Protein AF-0000000084340028 (afdb_homodimer)

Organism: Pseudonocardia thermophila (NCBI:txid1848)

Structure (mmCIF, N/CA/C/O backbone):
data_AF-0000000084340028-model_v1
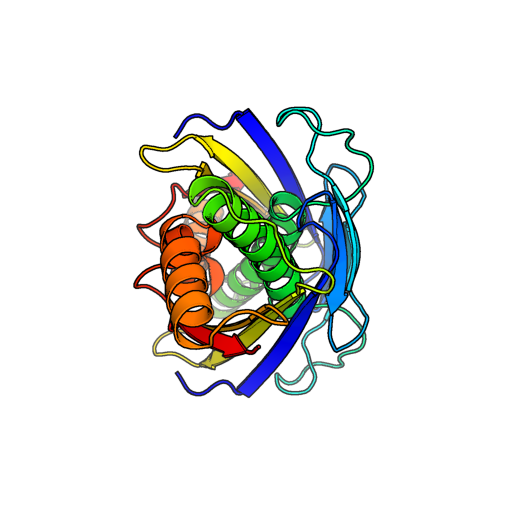#
loop_
_entity.id
_entity.type
_entity.pdbx_description
1 polymer 'Peroxiredoxin, Ohr subfamily'
#
loop_
_atom_site.group_PDB
_atom_site.id
_atom_site.type_symbol
_atom_site.label_atom_id
_atom_site.label_alt_id
_atom_site.label_comp_id
_atom_site.label_asym_id
_atom_site.label_entity_id
_atom_site.label_seq_id
_atom_site.pdbx_PDB_ins_code
_atom_site.Cartn_x
_atom_site.Cartn_y
_atom_site.Cartn_z
_atom_site.occupancy
_atom_site.B_iso_or_equiv
_atom_site.auth_seq_id
_atom_site.auth_comp_id
_atom_site.auth_asym_id
_atom_site.auth_atom_id
_atom_site.pdbx_PDB_model_num
ATOM 1 N N . MET A 1 1 ? -5.75 8.578 -15.875 1 77.69 1 MET A N 1
ATOM 2 C CA . MET A 1 1 ? -4.746 9.531 -15.406 1 77.69 1 MET A CA 1
ATOM 3 C C . MET A 1 1 ? -3.398 9.266 -16.078 1 77.69 1 MET A C 1
ATOM 5 O O . MET A 1 1 ? -3.016 8.117 -16.281 1 77.69 1 MET A O 1
ATOM 9 N N . ALA A 1 2 ? -2.719 10.375 -16.578 1 89.25 2 ALA A N 1
ATOM 10 C CA . ALA A 1 2 ? -1.355 10.227 -17.078 1 89.25 2 ALA A CA 1
ATOM 11 C C . ALA A 1 2 ? -0.343 10.305 -15.93 1 89.25 2 ALA A C 1
ATOM 13 O O . ALA A 1 2 ? -0.203 11.344 -15.289 1 89.25 2 ALA A O 1
ATOM 14 N N . ALA A 1 3 ? 0.435 9.164 -15.664 1 96.5 3 ALA A N 1
ATOM 15 C CA . ALA A 1 3 ? 1.407 9.117 -14.57 1 96.5 3 ALA A CA 1
ATOM 16 C C . ALA A 1 3 ? 2.621 9.992 -14.883 1 96.5 3 ALA A C 1
ATOM 18 O O . ALA A 1 3 ? 3.139 9.969 -16 1 96.5 3 ALA A O 1
ATOM 19 N N . ILE A 1 4 ? 3.086 10.742 -13.906 1 97.06 4 ILE A N 1
ATOM 20 C CA . ILE A 1 4 ? 4.289 11.547 -14.086 1 97.06 4 ILE A CA 1
ATOM 21 C C . ILE A 1 4 ? 5.469 10.875 -13.383 1 97.06 4 ILE A C 1
ATOM 23 O O . ILE A 1 4 ? 6.625 11.25 -13.602 1 97.06 4 ILE A O 1
ATOM 27 N N . TYR A 1 5 ? 5.18 10 -12.547 1 98 5 TYR A N 1
ATOM 28 C CA . TYR A 1 5 ? 6.152 9.148 -11.875 1 98 5 TYR A CA 1
ATOM 29 C C . TYR A 1 5 ? 5.645 7.719 -11.758 1 98 5 TYR A C 1
ATOM 31 O O . TYR A 1 5 ? 4.469 7.492 -11.461 1 98 5 TYR A O 1
ATOM 39 N N . THR A 1 6 ? 6.52 6.715 -12.062 1 98.62 6 THR A N 1
ATOM 40 C CA . THR A 1 6 ? 6.199 5.301 -11.891 1 98.62 6 THR A CA 1
ATOM 41 C C . THR A 1 6 ? 7.371 4.559 -11.25 1 98.62 6 THR A C 1
ATOM 43 O O . THR A 1 6 ? 8.531 4.793 -11.594 1 98.62 6 THR A O 1
ATOM 46 N N . VAL A 1 7 ? 7.055 3.709 -10.359 1 98.69 7 VAL A N 1
ATOM 47 C CA . VAL A 1 7 ? 8.047 2.848 -9.719 1 98.69 7 VAL A CA 1
ATOM 48 C C . VAL A 1 7 ? 7.461 1.451 -9.516 1 98.69 7 VAL A C 1
ATOM 50 O O . VAL A 1 7 ? 6.242 1.289 -9.422 1 98.69 7 VAL A O 1
ATOM 53 N N . SER A 1 8 ? 8.359 0.43 -9.477 1 98.88 8 SER A N 1
ATOM 54 C CA . SER A 1 8 ? 7.848 -0.935 -9.406 1 98.88 8 SER A CA 1
ATOM 55 C C . SER A 1 8 ? 8.531 -1.724 -8.289 1 98.88 8 SER A C 1
ATOM 57 O O . SER A 1 8 ? 9.523 -1.262 -7.715 1 98.88 8 SER A O 1
ATOM 59 N N . ALA A 1 9 ? 7.945 -2.852 -7.984 1 98.88 9 ALA A N 1
ATOM 60 C CA . ALA A 1 9 ? 8.531 -3.857 -7.105 1 98.88 9 ALA A CA 1
ATOM 61 C C . ALA A 1 9 ? 8.219 -5.27 -7.602 1 98.88 9 ALA A C 1
ATOM 63 O O . ALA A 1 9 ? 7.168 -5.508 -8.195 1 98.88 9 ALA A O 1
ATOM 64 N N . VAL A 1 10 ? 9.148 -6.156 -7.305 1 98.88 10 VAL A N 1
ATOM 65 C CA . VAL A 1 10 ? 9 -7.539 -7.746 1 98.88 10 VAL A CA 1
ATOM 66 C C . VAL A 1 10 ? 8.992 -8.469 -6.535 1 98.88 10 VAL A C 1
ATOM 68 O O . VAL A 1 10 ? 9.906 -8.43 -5.707 1 98.88 10 VAL A O 1
ATOM 71 N N . SER A 1 11 ? 7.957 -9.234 -6.48 1 98.88 11 SER A N 1
ATOM 72 C CA . SER A 1 11 ? 7.859 -10.297 -5.484 1 98.88 11 SER A CA 1
ATOM 73 C C . SER A 1 11 ? 8.312 -11.633 -6.055 1 98.88 11 SER A C 1
ATOM 75 O O . SER A 1 11 ? 7.852 -12.047 -7.121 1 98.88 11 SER A O 1
ATOM 77 N N . THR A 1 12 ? 9.188 -12.297 -5.348 1 98.56 12 THR A N 1
ATOM 78 C CA . THR A 1 12 ? 9.672 -13.625 -5.711 1 98.56 12 THR A CA 1
ATOM 79 C C . THR A 1 12 ? 9.477 -14.602 -4.559 1 98.56 12 THR A C 1
ATOM 81 O O . THR A 1 12 ? 9.117 -14.203 -3.447 1 98.56 12 THR A O 1
ATOM 84 N N . GLY A 1 13 ? 9.656 -15.867 -4.855 1 95.88 13 GLY A N 1
ATOM 85 C CA . GLY A 1 13 ? 9.383 -16.891 -3.859 1 95.88 13 GLY A CA 1
ATOM 86 C C . GLY A 1 13 ? 7.91 -17.219 -3.725 1 95.88 13 GLY A C 1
ATOM 87 O O . GLY A 1 13 ? 7.238 -17.5 -4.719 1 95.88 13 GLY A O 1
ATOM 88 N N . GLY A 1 14 ? 7.324 -17.094 -2.518 1 91.19 14 GLY A N 1
ATOM 89 C CA . GLY A 1 14 ? 5.957 -17.531 -2.285 1 91.19 14 GLY A CA 1
ATOM 90 C C . GLY A 1 14 ? 5.008 -16.375 -1.989 1 91.19 14 GLY A C 1
ATOM 91 O O . GLY A 1 14 ? 3.922 -16.594 -1.442 1 91.19 14 GLY A O 1
ATOM 92 N N . GLY A 1 15 ? 5.457 -15.148 -2.221 1 90.06 15 GLY A N 1
ATOM 93 C CA . GLY A 1 15 ? 4.645 -14.016 -1.81 1 90.06 15 GLY A CA 1
ATOM 94 C C . GLY A 1 15 ? 4.812 -13.656 -0.344 1 90.06 15 GLY A C 1
ATOM 95 O O . GLY A 1 15 ? 5.688 -12.867 0.011 1 90.06 15 GLY A O 1
ATOM 96 N N . ARG A 1 16 ? 4.004 -14.492 0.526 1 90.38 16 ARG A N 1
ATOM 97 C CA . ARG A 1 16 ? 4.184 -14.312 1.963 1 90.38 16 ARG A CA 1
ATOM 98 C C . ARG A 1 16 ? 5.164 -15.328 2.525 1 90.38 16 ARG A C 1
ATOM 100 O O . ARG A 1 16 ? 5.051 -15.742 3.68 1 90.38 16 ARG A O 1
ATOM 107 N N . ASP A 1 17 ? 5.926 -15.812 1.817 1 93.75 17 ASP A N 1
ATOM 108 C CA . ASP A 1 17 ? 7.125 -16.609 2.055 1 93.75 17 ASP A CA 1
ATOM 109 C C . ASP A 1 17 ? 8.148 -16.422 0.938 1 93.75 17 ASP A C 1
ATOM 111 O O . ASP A 1 17 ? 8.445 -17.359 0.195 1 93.75 17 ASP A O 1
ATOM 115 N N . GLY A 1 18 ? 8.617 -15.188 0.906 1 97.44 18 GLY A N 1
ATOM 116 C CA . GLY A 1 18 ? 9.484 -14.82 -0.201 1 97.44 18 GLY A CA 1
ATOM 117 C C . GLY A 1 18 ? 10.219 -13.508 0.027 1 97.44 18 GLY A C 1
ATOM 118 O O . GLY A 1 18 ? 10.711 -13.25 1.127 1 97.44 18 GLY A O 1
ATOM 119 N N . HIS A 1 19 ? 10.438 -12.836 -1.081 1 98.5 19 HIS A N 1
ATOM 120 C CA . HIS A 1 19 ? 11.234 -11.609 -1.104 1 98.5 19 HIS A CA 1
ATOM 121 C C . HIS A 1 19 ? 10.617 -10.57 -2.029 1 98.5 19 HIS A C 1
ATOM 123 O O . HIS A 1 19 ? 9.992 -10.914 -3.037 1 98.5 19 HIS A O 1
ATOM 129 N N . VAL A 1 20 ? 10.75 -9.297 -1.618 1 98.75 20 VAL A N 1
ATOM 130 C CA . VAL A 1 20 ? 10.281 -8.227 -2.494 1 98.75 20 VAL A CA 1
ATOM 131 C C . VAL A 1 20 ? 11.375 -7.172 -2.65 1 98.75 20 VAL A C 1
ATOM 133 O O . VAL A 1 20 ? 12.07 -6.84 -1.685 1 98.75 20 VAL A O 1
ATOM 136 N N . ARG A 1 21 ? 11.586 -6.75 -3.895 1 98.69 21 ARG A N 1
ATOM 137 C CA . ARG A 1 21 ? 12.594 -5.738 -4.207 1 98.69 21 ARG A CA 1
ATOM 138 C C . ARG A 1 21 ? 12.023 -4.672 -5.133 1 98.69 21 ARG A C 1
ATOM 140 O O . ARG A 1 21 ? 11.375 -4.988 -6.133 1 98.69 21 ARG A O 1
ATOM 147 N N . SER A 1 22 ? 12.242 -3.42 -4.75 1 98.5 22 SER A N 1
ATOM 148 C CA . SER A 1 22 ? 11.781 -2.328 -5.602 1 98.5 22 SER A CA 1
ATOM 149 C C . SER A 1 22 ? 12.812 -1.984 -6.672 1 98.5 22 SER A C 1
ATOM 151 O O . SER A 1 22 ? 13.984 -2.334 -6.543 1 98.5 22 SER A O 1
ATOM 153 N N . SER A 1 23 ? 12.359 -1.332 -7.711 1 97.31 23 SER A N 1
ATOM 154 C CA . SER A 1 23 ? 13.203 -0.994 -8.852 1 97.31 23 SER A CA 1
ATOM 155 C C . SER A 1 23 ? 14.297 -0.005 -8.453 1 97.31 23 SER A C 1
ATOM 157 O O . SER A 1 23 ? 15.383 -0.007 -9.031 1 97.31 23 SER A O 1
ATOM 159 N N . GLU A 1 24 ? 14.039 0.794 -7.469 1 95.75 24 GLU A N 1
ATOM 160 C CA . GLU A 1 24 ? 15.023 1.785 -7.039 1 95.75 24 GLU A CA 1
ATOM 161 C C . GLU A 1 24 ? 15.859 1.263 -5.879 1 95.75 24 GLU A C 1
ATOM 163 O O . GLU A 1 24 ? 16.812 1.92 -5.449 1 95.75 24 GLU A O 1
ATOM 168 N N . GLY A 1 25 ? 15.445 0.152 -5.352 1 96.44 25 GLY A N 1
ATOM 169 C CA . GLY A 1 25 ? 16.297 -0.566 -4.418 1 96.44 25 GLY A CA 1
ATOM 170 C C . GLY A 1 25 ? 16.062 -0.165 -2.973 1 96.44 25 GLY A C 1
ATOM 171 O O . GLY A 1 25 ? 16.656 -0.74 -2.059 1 96.44 25 GLY A O 1
ATOM 172 N N . PHE A 1 26 ? 15.18 0.772 -2.705 1 96.81 26 PHE A N 1
ATOM 173 C CA . PHE A 1 26 ? 14.961 1.247 -1.344 1 96.81 26 PHE A CA 1
ATOM 174 C C . PHE A 1 26 ? 14.18 0.224 -0.532 1 96.81 26 PHE A C 1
ATOM 176 O O . PHE A 1 26 ? 14.188 0.26 0.7 1 96.81 26 PHE A O 1
ATOM 183 N N . ILE A 1 27 ? 13.445 -0.621 -1.211 1 98.06 27 ILE A N 1
ATOM 184 C CA . ILE A 1 27 ? 12.758 -1.744 -0.585 1 98.06 27 ILE A CA 1
ATOM 185 C C . ILE A 1 27 ? 13.406 -3.055 -1.017 1 98.06 27 ILE A C 1
ATOM 187 O O . ILE A 1 27 ? 13.477 -3.355 -2.211 1 98.06 27 ILE A O 1
ATOM 191 N N . ASP A 1 28 ? 13.898 -3.762 -0.141 1 98.31 28 ASP A N 1
ATOM 192 C CA . ASP A 1 28 ? 14.547 -5.062 -0.305 1 98.31 28 ASP A CA 1
ATOM 193 C C . ASP A 1 28 ? 14.391 -5.914 0.953 1 98.31 28 ASP A C 1
ATOM 195 O O . ASP A 1 28 ? 15.266 -5.91 1.822 1 98.31 28 ASP A O 1
ATOM 199 N N . ASN A 1 29 ? 13.281 -6.582 1.021 1 98.12 29 ASN A N 1
ATOM 200 C CA . ASN A 1 29 ? 12.898 -7.23 2.271 1 98.12 29 ASN A CA 1
ATOM 201 C C . ASN A 1 29 ? 12.398 -8.656 2.037 1 98.12 29 ASN A C 1
ATOM 203 O O . ASN A 1 29 ? 11.719 -8.922 1.043 1 98.12 29 ASN A O 1
ATOM 207 N N . ASP A 1 30 ? 12.758 -9.5 2.969 1 98.25 30 ASP A N 1
ATOM 208 C CA . ASP A 1 30 ? 11.984 -10.734 3.072 1 98.25 30 ASP A CA 1
ATOM 209 C C . ASP A 1 30 ? 10.547 -10.438 3.512 1 98.25 30 ASP A C 1
ATOM 211 O O . ASP A 1 30 ? 10.289 -9.43 4.172 1 98.25 30 ASP A O 1
ATOM 215 N N . VAL A 1 31 ? 9.68 -11.273 3.088 1 98.38 31 VAL A N 1
ATOM 216 C CA . VAL A 1 31 ? 8.273 -11.172 3.463 1 98.38 31 VAL A CA 1
ATOM 217 C C . VAL A 1 31 ? 7.789 -12.492 4.055 1 98.38 31 VAL A C 1
ATOM 219 O O . VAL A 1 31 ? 8.141 -13.562 3.555 1 98.38 31 VAL A O 1
ATOM 222 N N . LYS A 1 32 ? 7.07 -12.398 5.141 1 97.88 32 LYS A N 1
ATOM 223 C CA . LYS A 1 32 ? 6.559 -13.602 5.805 1 97.88 32 LYS A CA 1
ATOM 224 C C . LYS A 1 32 ? 5.113 -13.406 6.254 1 97.88 32 LYS A C 1
ATOM 226 O O . LYS A 1 32 ? 4.711 -12.289 6.594 1 97.88 32 LYS A O 1
ATOM 231 N N . MET A 1 33 ? 4.406 -14.492 6.277 1 97 33 MET A N 1
ATOM 232 C CA . MET A 1 33 ? 3.08 -14.5 6.887 1 97 33 MET A CA 1
ATOM 233 C C . MET A 1 33 ? 3.174 -14.281 8.391 1 97 33 MET A C 1
ATOM 235 O O . MET A 1 33 ? 3.967 -14.938 9.07 1 97 33 MET A O 1
ATOM 239 N N . PRO A 1 34 ? 2.389 -13.336 8.891 1 96.31 34 PRO A N 1
ATOM 240 C CA . PRO A 1 34 ? 2.453 -13.117 10.344 1 96.31 34 PRO A CA 1
ATOM 241 C C . PRO A 1 34 ? 1.881 -14.289 11.141 1 96.31 34 PRO A C 1
ATOM 243 O O . PRO A 1 34 ? 1.051 -15.039 10.625 1 96.31 34 PRO A O 1
ATOM 246 N N . PRO A 1 35 ? 2.279 -14.375 12.383 1 96.25 35 PRO A N 1
ATOM 247 C CA . PRO A 1 35 ? 1.83 -15.5 13.211 1 96.25 35 PRO A CA 1
ATOM 248 C C . PRO A 1 35 ? 0.311 -15.555 13.352 1 96.25 35 PRO A C 1
ATOM 250 O O . PRO A 1 35 ? -0.276 -16.641 13.336 1 96.25 35 PRO A O 1
ATOM 253 N N . ALA A 1 36 ? -0.351 -14.414 13.461 1 95.25 36 ALA A N 1
ATOM 254 C CA . ALA A 1 36 ? -1.802 -14.336 13.617 1 95.25 36 ALA A CA 1
ATOM 255 C C . ALA A 1 36 ? -2.514 -14.961 12.422 1 95.25 36 ALA A C 1
ATOM 257 O O . ALA A 1 36 ? -3.668 -15.383 12.523 1 95.25 36 ALA A O 1
ATOM 258 N N . LEU A 1 37 ? -1.773 -15.07 11.305 1 94.06 37 LEU A N 1
ATOM 259 C CA . LEU A 1 37 ? -2.328 -15.672 10.094 1 94.06 37 LEU A CA 1
ATOM 260 C C . LEU A 1 37 ? -1.742 -17.062 9.867 1 94.06 37 LEU A C 1
ATOM 262 O O . LEU A 1 37 ? -1.898 -17.641 8.789 1 94.06 37 LEU A O 1
ATOM 266 N N . GLY A 1 38 ? -1.012 -17.5 10.828 1 94.69 38 GLY A N 1
ATOM 267 C CA . GLY A 1 38 ? -0.523 -18.875 10.773 1 94.69 38 GLY A CA 1
ATOM 268 C C . GLY A 1 38 ? 0.897 -18.984 10.25 1 94.69 38 GLY A C 1
ATOM 269 O O . GLY A 1 38 ? 1.373 -20.078 9.953 1 94.69 38 GLY A O 1
ATOM 270 N N . GLY A 1 39 ? 1.582 -17.938 10.078 1 96.38 39 GLY A N 1
ATOM 271 C CA . GLY A 1 39 ? 2.945 -17.953 9.57 1 96.38 39 GLY A CA 1
ATOM 272 C C . GLY A 1 39 ? 3.99 -17.891 10.672 1 96.38 39 GLY A C 1
ATOM 273 O O . GLY A 1 39 ? 3.652 -17.766 11.852 1 96.38 39 GLY A O 1
ATOM 274 N N . PRO A 1 40 ? 5.246 -17.953 10.25 1 96.5 40 PRO A N 1
ATOM 275 C CA . PRO A 1 40 ? 6.348 -17.922 11.211 1 96.5 40 PRO A CA 1
ATOM 276 C C . PRO A 1 40 ? 6.656 -16.516 11.719 1 96.5 40 PRO A C 1
ATOM 278 O O . PRO A 1 40 ? 7.34 -16.359 12.734 1 96.5 40 PRO A O 1
ATOM 281 N N . GLY A 1 41 ? 6.191 -15.523 11.008 1 96.44 41 GLY A N 1
ATOM 282 C CA . GLY A 1 41 ? 6.617 -14.164 11.32 1 96.44 41 GLY A CA 1
ATOM 283 C C . GLY A 1 41 ? 8.094 -13.938 11.086 1 96.44 41 GLY A C 1
ATOM 284 O O . GLY A 1 41 ? 8.742 -14.703 10.359 1 96.44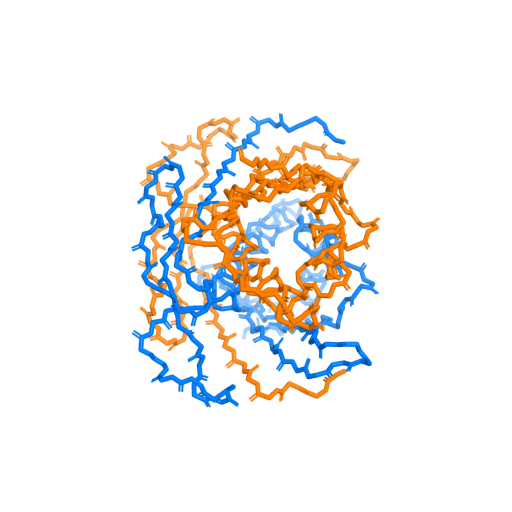 41 GLY A O 1
ATOM 285 N N . GLY A 1 42 ? 8.555 -12.75 11.484 1 96.75 42 GLY A N 1
ATOM 286 C CA . GLY A 1 42 ? 9.984 -12.492 11.43 1 96.75 42 GLY A CA 1
ATOM 287 C C . GLY A 1 42 ? 10.391 -11.617 10.266 1 96.75 42 GLY A C 1
ATOM 288 O O . GLY A 1 42 ? 11.578 -11.367 10.055 1 96.75 42 GLY A O 1
ATOM 289 N N . ALA A 1 43 ? 9.469 -11.18 9.508 1 98 43 ALA A N 1
ATOM 290 C CA . ALA A 1 43 ? 9.711 -10.25 8.406 1 98 43 ALA A CA 1
ATOM 291 C C . ALA A 1 43 ? 8.469 -9.422 8.102 1 98 43 ALA A C 1
ATOM 293 O O . ALA A 1 43 ? 7.406 -9.648 8.688 1 98 43 ALA A O 1
ATOM 294 N N . THR A 1 44 ? 8.648 -8.484 7.254 1 98.19 44 THR A N 1
ATOM 295 C CA . THR A 1 44 ? 7.516 -7.633 6.898 1 98.19 44 THR A CA 1
ATOM 296 C C . THR A 1 44 ? 6.488 -8.422 6.09 1 98.19 44 THR A C 1
ATOM 298 O O . THR A 1 44 ? 6.668 -9.617 5.84 1 98.19 44 THR A O 1
ATOM 301 N N . ASN A 1 45 ? 5.41 -7.793 5.809 1 98.19 45 ASN A N 1
ATOM 302 C CA . ASN A 1 45 ? 4.289 -8.336 5.047 1 98.19 45 ASN A CA 1
ATOM 303 C C . ASN A 1 45 ? 3.523 -7.23 4.32 1 98.19 45 ASN A C 1
ATOM 305 O O . ASN A 1 45 ? 3.799 -6.043 4.52 1 98.19 45 ASN A O 1
ATOM 309 N N . PRO A 1 46 ? 2.562 -7.543 3.443 1 98.44 46 PRO A N 1
ATOM 310 C CA . PRO A 1 46 ? 1.865 -6.527 2.648 1 98.44 46 PRO A CA 1
ATOM 311 C C . PRO A 1 46 ? 1.131 -5.504 3.51 1 98.44 46 PRO A C 1
ATOM 313 O O . PRO A 1 46 ? 1.084 -4.32 3.164 1 98.44 46 PRO A O 1
ATOM 316 N N . GLU A 1 47 ? 0.558 -5.922 4.605 1 98.62 47 GLU A N 1
ATOM 317 C CA . GLU A 1 47 ? -0.199 -5.016 5.461 1 98.62 47 GLU A CA 1
ATOM 318 C C . GLU A 1 47 ? 0.702 -3.939 6.062 1 98.62 47 GLU A C 1
ATOM 320 O O . GLU A 1 47 ? 0.329 -2.766 6.109 1 98.62 47 GLU A O 1
ATOM 325 N N . GLU A 1 48 ? 1.882 -4.359 6.535 1 98.62 48 GLU A N 1
ATOM 326 C CA . GLU A 1 48 ? 2.834 -3.416 7.113 1 98.62 48 GLU A CA 1
ATOM 327 C C . GLU A 1 48 ? 3.365 -2.449 6.059 1 98.62 48 GLU A C 1
ATOM 329 O O . GLU A 1 48 ? 3.504 -1.252 6.316 1 98.62 48 GLU A O 1
ATOM 334 N N . LEU A 1 49 ? 3.684 -2.953 4.883 1 98.75 49 LEU A N 1
ATOM 335 C CA . LEU A 1 49 ? 4.152 -2.133 3.771 1 98.75 49 LEU A CA 1
ATOM 336 C C . LEU A 1 49 ? 3.098 -1.11 3.365 1 98.75 49 LEU A C 1
ATOM 338 O O . LEU A 1 49 ? 3.41 0.064 3.158 1 98.75 49 LEU A O 1
ATOM 342 N N . PHE A 1 50 ? 1.851 -1.518 3.301 1 98.88 50 PHE A N 1
ATOM 343 C CA . PHE A 1 50 ? 0.776 -0.614 2.906 1 98.88 50 PHE A CA 1
ATOM 344 C C . PHE A 1 50 ? 0.504 0.412 4 1 98.88 50 PHE A C 1
ATOM 346 O O . PHE A 1 50 ? 0.201 1.571 3.709 1 98.88 50 PHE A O 1
ATOM 353 N N . ALA A 1 51 ? 0.565 -0.011 5.262 1 98.94 51 ALA A N 1
ATOM 354 C CA . ALA A 1 51 ? 0.414 0.942 6.355 1 98.94 51 ALA A CA 1
ATOM 355 C C . ALA A 1 51 ? 1.425 2.08 6.238 1 98.94 51 ALA A C 1
ATOM 357 O O . ALA A 1 51 ? 1.077 3.248 6.422 1 98.94 51 ALA A O 1
ATOM 358 N N . ALA A 1 52 ? 2.633 1.72 5.938 1 98.81 52 ALA A N 1
ATOM 359 C CA . ALA A 1 52 ? 3.691 2.715 5.781 1 98.81 52 ALA A CA 1
ATOM 360 C C . ALA A 1 52 ? 3.408 3.639 4.602 1 98.81 52 ALA A C 1
ATOM 362 O O . ALA A 1 52 ? 3.576 4.855 4.703 1 98.81 52 ALA A O 1
ATOM 363 N N . ALA A 1 53 ? 2.957 3.066 3.5 1 98.75 53 ALA A N 1
ATOM 364 C CA . ALA A 1 53 ? 2.641 3.85 2.309 1 98.75 53 ALA A CA 1
ATOM 365 C C . ALA A 1 53 ? 1.509 4.836 2.586 1 98.75 53 ALA A C 1
ATOM 367 O O . ALA A 1 53 ? 1.622 6.023 2.273 1 98.75 53 ALA A O 1
ATOM 368 N N . TYR A 1 54 ? 0.49 4.328 3.213 1 98.88 54 TYR A N 1
ATOM 369 C CA . TYR A 1 54 ? -0.71 5.113 3.475 1 98.88 54 TYR A CA 1
ATOM 370 C C . TYR A 1 54 ? -0.429 6.219 4.488 1 98.88 54 TYR A C 1
ATOM 372 O O . TYR A 1 54 ? -0.844 7.363 4.297 1 98.88 54 TYR A O 1
ATOM 380 N N . ALA A 1 55 ? 0.326 5.898 5.496 1 98.88 55 ALA A N 1
ATOM 381 C CA . ALA A 1 55 ? 0.662 6.883 6.52 1 98.88 55 ALA A CA 1
ATOM 382 C C . ALA A 1 55 ? 1.437 8.055 5.922 1 98.88 55 ALA A C 1
ATOM 384 O O . ALA A 1 55 ? 1.127 9.219 6.191 1 98.88 55 ALA A O 1
ATOM 385 N N . THR A 1 56 ? 2.371 7.762 5.098 1 98.44 56 THR A N 1
ATOM 386 C CA . THR A 1 56 ? 3.229 8.789 4.527 1 98.44 56 THR A CA 1
ATOM 387 C C . THR A 1 56 ? 2.455 9.648 3.525 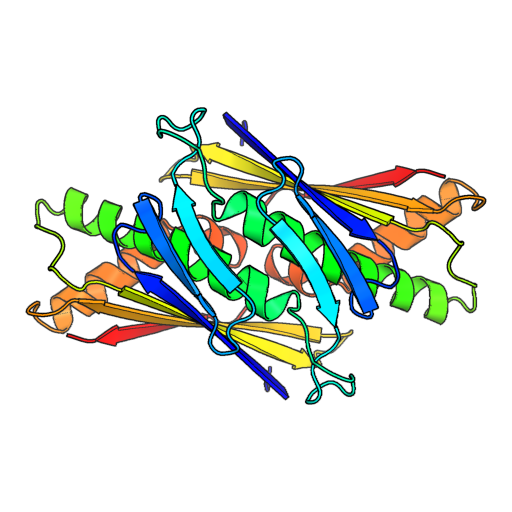1 98.44 56 THR A C 1
ATOM 389 O O . THR A 1 56 ? 2.572 10.875 3.527 1 98.44 56 THR A O 1
ATOM 392 N N . CYS A 1 57 ? 1.708 9 2.711 1 98.31 57 CYS A N 1
ATOM 393 C CA . CYS A 1 57 ? 0.919 9.742 1.731 1 98.31 57 CYS A CA 1
ATOM 394 C C . CYS A 1 57 ? -0.103 10.641 2.42 1 98.31 57 CYS A C 1
ATOM 396 O O . CYS A 1 57 ? -0.287 11.789 2.027 1 98.31 57 CYS A O 1
ATOM 398 N N . PHE A 1 58 ? -0.805 10.102 3.396 1 98.69 58 PHE A N 1
ATOM 399 C CA . PHE A 1 58 ? -1.816 10.859 4.125 1 98.69 58 PHE A CA 1
ATOM 400 C C . PHE A 1 58 ? -1.192 12.055 4.828 1 98.69 58 PHE A C 1
ATOM 402 O O . PHE A 1 58 ? -1.789 13.133 4.879 1 98.69 58 PHE A O 1
ATOM 409 N N . HIS A 1 59 ? -0.038 11.805 5.395 1 98.62 59 HIS A N 1
ATOM 410 C CA . HIS A 1 59 ? 0.694 12.883 6.047 1 98.62 59 HIS A CA 1
ATOM 411 C C . HIS A 1 59 ? 0.968 14.031 5.082 1 98.62 59 HIS A C 1
ATOM 413 O O . HIS A 1 59 ? 0.8 15.195 5.434 1 98.62 59 HIS A O 1
ATOM 419 N N . GLY A 1 60 ? 1.36 13.672 3.859 1 96.62 60 GLY A N 1
ATOM 420 C CA . GLY A 1 60 ? 1.535 14.688 2.83 1 96.62 60 GLY A CA 1
ATOM 421 C C . GLY A 1 60 ? 0.249 15.406 2.48 1 96.62 60 GLY A C 1
ATOM 422 O O . GLY A 1 60 ? 0.24 16.625 2.33 1 96.62 60 GLY A O 1
ATOM 423 N N . ALA A 1 61 ? -0.826 14.68 2.314 1 96.81 61 ALA A N 1
ATOM 424 C CA . ALA A 1 61 ? -2.135 15.258 2.027 1 96.81 61 ALA A CA 1
ATOM 425 C C . ALA A 1 61 ? -2.572 16.203 3.143 1 96.81 61 ALA A C 1
ATOM 427 O O . ALA A 1 61 ? -3.141 17.266 2.879 1 96.81 61 ALA A O 1
ATOM 428 N N . LEU A 1 62 ? -2.316 15.758 4.383 1 98 62 LEU A N 1
ATOM 429 C CA . LEU A 1 62 ? -2.652 16.578 5.539 1 98 62 LEU A CA 1
ATOM 430 C C . LEU A 1 62 ? -1.909 17.922 5.488 1 98 62 LEU A C 1
ATOM 432 O O . LEU A 1 62 ? -2.504 18.969 5.715 1 98 62 LEU A O 1
ATOM 436 N N . ARG A 1 63 ? -0.668 17.875 5.176 1 96.12 63 ARG A N 1
ATOM 437 C CA . ARG A 1 63 ? 0.128 19.094 5.078 1 96.12 63 ARG A CA 1
ATOM 438 C C . ARG A 1 63 ? -0.384 20 3.957 1 96.12 63 ARG A C 1
ATOM 440 O O . ARG A 1 63 ? -0.408 21.219 4.102 1 96.12 63 ARG A O 1
ATOM 447 N N . LEU A 1 64 ? -0.738 19.406 2.867 1 94.25 64 LEU A N 1
ATOM 448 C CA . LEU A 1 64 ? -1.296 20.156 1.749 1 94.25 64 LEU A CA 1
ATOM 449 C C . LEU A 1 64 ? -2.551 20.906 2.172 1 94.25 64 LEU A C 1
ATOM 451 O O . LEU A 1 64 ? -2.699 22.094 1.868 1 94.25 64 LEU A O 1
ATOM 455 N N . VAL A 1 65 ? -3.396 20.25 2.865 1 96.62 65 VAL A N 1
ATOM 456 C CA . VAL A 1 65 ? -4.676 20.828 3.254 1 96.62 65 VAL A CA 1
ATOM 457 C C . VAL A 1 65 ? -4.449 21.922 4.289 1 96.62 65 VAL A C 1
ATOM 459 O O . VAL A 1 65 ? -5.117 22.969 4.262 1 96.62 65 VAL A O 1
ATOM 462 N N . VAL A 1 66 ? -3.537 21.688 5.207 1 96.44 66 VAL A N 1
ATOM 463 C CA . VAL A 1 66 ? -3.203 22.719 6.191 1 96.44 66 VAL A CA 1
ATOM 464 C C . VAL A 1 66 ? -2.686 23.969 5.48 1 96.44 66 VAL A C 1
ATOM 466 O O . VAL A 1 66 ? -3.098 25.078 5.797 1 96.44 66 VAL A O 1
ATOM 469 N N . GLY A 1 67 ? -1.795 23.75 4.531 1 93.81 67 GLY A N 1
ATOM 470 C CA . GLY A 1 67 ? -1.253 24.859 3.758 1 93.81 67 GLY A CA 1
ATOM 471 C C . GLY A 1 67 ? -2.312 25.625 2.984 1 93.81 67 GLY A C 1
ATOM 472 O O . GLY A 1 67 ? -2.268 26.859 2.91 1 93.81 67 GLY A O 1
ATOM 473 N N . LYS A 1 68 ? -3.207 24.953 2.418 1 93.5 68 LYS A N 1
ATOM 474 C CA . LYS A 1 68 ? -4.285 25.578 1.648 1 93.5 68 LYS A CA 1
ATOM 475 C C . LYS A 1 68 ? -5.145 26.469 2.529 1 93.5 68 LYS A C 1
ATOM 477 O O . LYS A 1 68 ? -5.742 27.438 2.047 1 93.5 68 LYS A O 1
ATOM 482 N N . GLN A 1 69 ? -5.184 26.156 3.775 1 93.69 69 GLN A N 1
ATOM 483 C CA . GLN A 1 69 ? -5.953 26.969 4.719 1 93.69 69 GLN A CA 1
ATOM 484 C C . GLN A 1 69 ? -5.102 28.094 5.301 1 93.69 69 GLN A C 1
ATOM 486 O O . GLN A 1 69 ? -5.523 28.781 6.234 1 93.69 69 GLN A O 1
ATOM 491 N N . GLN A 1 70 ? -3.879 28.234 4.812 1 94.69 70 GLN A N 1
ATOM 492 C CA . GLN A 1 70 ? -2.938 29.281 5.215 1 94.69 70 GLN A CA 1
ATOM 493 C C . GLN A 1 70 ? -2.57 29.141 6.691 1 94.69 70 GLN A C 1
ATOM 495 O O . GLN A 1 70 ? -2.49 30.141 7.41 1 94.69 70 GLN A O 1
ATOM 500 N N . MET A 1 71 ? -2.559 27.922 7.113 1 95.12 71 MET A N 1
ATOM 501 C CA . MET A 1 71 ? -2.1 27.594 8.461 1 95.12 71 MET A CA 1
ATOM 502 C C . MET A 1 71 ? -0.691 27.016 8.43 1 95.12 71 MET A C 1
ATOM 504 O O . MET A 1 71 ? -0.254 26.5 7.398 1 95.12 71 MET A O 1
ATOM 508 N N . ALA A 1 72 ? -0.101 27.172 9.547 1 94.75 72 ALA A N 1
ATOM 509 C CA . ALA A 1 72 ? 1.168 26.469 9.711 1 94.75 72 ALA A CA 1
ATOM 510 C C . ALA A 1 72 ? 0.946 25.047 10.227 1 94.75 72 ALA A C 1
ATOM 512 O O . ALA A 1 72 ? 0.089 24.812 11.078 1 94.75 72 ALA A O 1
ATOM 513 N N . VAL A 1 73 ? 1.717 24.094 9.695 1 94.75 73 VAL A N 1
ATOM 514 C CA . VAL A 1 73 ? 1.66 22.734 10.219 1 94.75 73 VAL A CA 1
ATOM 515 C C . VAL A 1 73 ? 2.275 22.703 11.617 1 94.75 73 VAL A C 1
ATOM 517 O O . VAL A 1 73 ? 3.434 23.078 11.805 1 94.75 73 VAL A O 1
ATOM 520 N N . PRO A 1 74 ? 1.567 22.234 12.547 1 96.38 74 PRO A N 1
ATOM 521 C CA . PRO A 1 74 ? 2.146 22.172 13.891 1 96.38 74 PRO A CA 1
ATOM 522 C C . PRO A 1 74 ? 3.4 21.312 13.961 1 96.38 74 PRO A C 1
ATOM 524 O O . PRO A 1 74 ? 3.457 20.25 13.328 1 96.38 74 PRO A O 1
ATOM 527 N N . GLU A 1 75 ? 4.348 21.734 14.758 1 95.25 75 GLU A N 1
ATOM 528 C CA . GLU A 1 75 ? 5.504 20.891 15.047 1 95.25 75 GLU A CA 1
ATOM 529 C C . GLU A 1 75 ? 5.082 19.609 15.734 1 95.25 75 GLU A C 1
ATOM 531 O O . GLU A 1 75 ? 4.246 19.625 16.641 1 95.25 75 GLU A O 1
ATOM 536 N N . GLY A 1 76 ? 5.555 18.531 15.266 1 96.94 76 GLY A N 1
ATOM 537 C CA . GLY A 1 76 ? 5.234 17.25 15.891 1 96.94 76 GLY A CA 1
ATOM 538 C C . GLY A 1 76 ? 4.078 16.531 15.227 1 96.94 76 GLY A C 1
ATOM 539 O O . GLY A 1 76 ? 3.684 15.453 15.656 1 96.94 76 GLY A O 1
ATOM 540 N N . THR A 1 77 ? 3.52 17.172 14.18 1 98.25 77 THR A N 1
ATOM 541 C CA . THR A 1 77 ? 2.455 16.5 13.43 1 98.25 77 THR A CA 1
ATOM 542 C C . THR A 1 77 ? 2.904 15.125 12.953 1 98.25 77 THR A C 1
ATOM 544 O O . THR A 1 77 ? 4.031 14.961 12.484 1 98.25 77 THR A O 1
ATOM 547 N N . SER A 1 78 ? 2.045 14.133 13.141 1 98.75 78 SER A N 1
ATOM 548 C CA . SER A 1 78 ? 2.309 12.773 12.695 1 98.75 78 SER A CA 1
ATOM 549 C C . SER A 1 78 ? 1.025 12.078 12.258 1 98.75 78 SER A C 1
ATOM 551 O O . SER A 1 78 ? -0.073 12.508 12.609 1 98.75 78 SER A O 1
ATOM 553 N N . VAL A 1 79 ? 1.154 11.109 11.477 1 98.94 79 VAL A N 1
ATOM 554 C CA . VAL A 1 79 ? 0.032 10.289 11.023 1 98.94 79 VAL A CA 1
ATOM 555 C C . VAL A 1 79 ? 0.347 8.812 11.234 1 98.94 79 VAL A C 1
ATOM 557 O O . VAL A 1 79 ? 1.398 8.328 10.812 1 98.94 79 VAL A O 1
ATOM 560 N N . GLU A 1 80 ? -0.522 8.133 11.898 1 98.94 80 GLU A N 1
ATOM 561 C CA . GLU A 1 80 ? -0.462 6.684 12.039 1 98.94 80 GLU A CA 1
ATOM 562 C C . GLU A 1 80 ? -1.582 6.004 11.258 1 98.94 80 GLU A C 1
ATOM 564 O O . GLU A 1 80 ? -2.742 6.414 11.344 1 98.94 80 GLU A O 1
ATOM 569 N N . VAL A 1 81 ? -1.242 5.023 10.531 1 98.94 81 VAL A N 1
ATOM 570 C CA . VAL A 1 81 ? -2.238 4.191 9.867 1 98.94 81 VAL A CA 1
ATOM 571 C C . VAL A 1 81 ? -2.092 2.744 10.328 1 98.94 81 VAL A C 1
ATOM 573 O O . VAL A 1 81 ? -0.994 2.182 10.289 1 98.94 81 VAL A O 1
ATOM 576 N N . ALA A 1 82 ? -3.141 2.172 10.805 1 98.94 82 ALA A N 1
ATOM 577 C CA . ALA A 1 82 ? -3.246 0.742 11.078 1 98.94 82 ALA A CA 1
ATOM 578 C C . ALA A 1 82 ? -4.008 0.024 9.969 1 98.94 82 ALA A C 1
ATOM 580 O O . ALA A 1 82 ? -5.074 0.478 9.547 1 98.94 82 ALA A O 1
ATOM 581 N N . VAL A 1 83 ? -3.436 -1.05 9.516 1 98.88 83 VAL A N 1
ATOM 582 C CA . VAL A 1 83 ? -4.078 -1.871 8.492 1 98.88 83 VAL A CA 1
ATOM 583 C C . VAL A 1 83 ? -4.422 -3.24 9.078 1 98.88 83 VAL A C 1
ATOM 585 O O . VAL A 1 83 ? -3.566 -3.904 9.672 1 98.88 83 VAL A O 1
ATOM 588 N N . GLY A 1 84 ? -5.652 -3.582 8.969 1 98.69 84 GLY A N 1
ATOM 589 C CA . GLY A 1 84 ? -6.125 -4.902 9.352 1 98.69 84 GLY A CA 1
ATOM 590 C C . GLY A 1 84 ? -6.426 -5.793 8.164 1 98.69 84 GLY A C 1
ATOM 591 O O . GLY A 1 84 ? -6.766 -5.305 7.082 1 98.69 84 GLY A O 1
ATOM 592 N N . ILE A 1 85 ? -6.336 -7.098 8.391 1 98.5 85 ILE A N 1
ATOM 593 C CA . ILE A 1 85 ? -6.758 -8.07 7.391 1 98.5 85 ILE A CA 1
ATOM 594 C C . ILE A 1 85 ? -7.598 -9.164 8.055 1 98.5 85 ILE A C 1
ATOM 596 O O . ILE A 1 85 ? -7.305 -9.586 9.172 1 98.5 85 ILE A O 1
ATOM 600 N N . GLY A 1 86 ? -8.625 -9.539 7.406 1 97.31 86 GLY A N 1
ATOM 601 C CA . GLY A 1 86 ? -9.508 -10.594 7.855 1 97.31 86 GLY A CA 1
ATOM 602 C C . GLY A 1 86 ? -10.273 -11.25 6.719 1 97.31 86 GLY A C 1
ATOM 603 O O . GLY A 1 86 ? -10.25 -10.773 5.586 1 97.31 86 GLY A O 1
ATOM 604 N N . PRO A 1 87 ? -10.891 -12.367 7.066 1 95.44 87 PRO A N 1
ATOM 605 C CA . PRO A 1 87 ? -11.641 -13.07 6.023 1 95.44 87 PRO A CA 1
ATOM 606 C C . PRO A 1 87 ? -12.852 -12.289 5.535 1 95.44 87 PRO A C 1
ATOM 608 O O . PRO A 1 87 ? -13.477 -11.555 6.309 1 95.44 87 PRO A O 1
ATOM 611 N N . ASP A 1 88 ? -13.078 -12.422 4.238 1 94 88 ASP A N 1
ATOM 612 C CA . ASP A 1 88 ? -14.344 -11.953 3.688 1 94 88 ASP A CA 1
ATOM 613 C C . ASP A 1 88 ? -15.086 -13.086 2.973 1 94 88 ASP A C 1
ATOM 615 O O . ASP A 1 88 ? -14.836 -14.266 3.246 1 94 88 ASP A O 1
ATOM 619 N N . ASP A 1 89 ? -16.094 -12.82 2.127 1 88.69 89 ASP A N 1
ATOM 620 C CA . ASP A 1 89 ? -16.969 -13.836 1.536 1 88.69 89 ASP A CA 1
ATOM 621 C C . ASP A 1 89 ? -16.188 -14.727 0.569 1 88.69 89 ASP A C 1
ATOM 623 O O . ASP A 1 89 ? -16.531 -15.891 0.374 1 88.69 89 ASP A O 1
ATOM 627 N N . THR A 1 90 ? -15.07 -14.211 0.061 1 87.06 90 THR A N 1
ATOM 628 C CA . THR A 1 90 ? -14.398 -14.938 -1.01 1 87.06 90 THR A CA 1
ATOM 629 C C . THR A 1 90 ? -12.969 -15.281 -0.621 1 87.06 90 THR A C 1
ATOM 631 O O . THR A 1 90 ? -12.398 -16.25 -1.111 1 87.06 90 THR A O 1
ATOM 634 N N . SER A 1 91 ? -12.375 -14.461 0.167 1 93.38 91 SER A N 1
ATOM 635 C CA . SER A 1 91 ? -10.992 -14.617 0.595 1 93.38 91 SER A CA 1
ATOM 636 C C . SER A 1 91 ? -10.68 -13.75 1.806 1 93.38 91 SER A C 1
ATOM 638 O O . SER A 1 91 ? -11.109 -14.047 2.922 1 93.38 91 SER A O 1
ATOM 640 N N . PHE A 1 92 ? -9.875 -12.664 1.604 1 96.31 92 PHE A N 1
ATOM 641 C CA . PHE A 1 92 ? -9.539 -11.711 2.662 1 96.31 92 PHE A CA 1
ATOM 642 C C . PHE A 1 92 ? -9.781 -10.281 2.201 1 96.31 92 PHE A C 1
ATOM 644 O O . PHE A 1 92 ? -9.883 -10.016 1.002 1 96.31 92 PHE A O 1
ATOM 651 N N . ALA A 1 93 ? -9.984 -9.477 3.127 1 97.56 93 ALA A N 1
ATOM 652 C CA . ALA A 1 93 ? -10.086 -8.031 2.895 1 97.56 93 ALA A CA 1
ATOM 653 C C . ALA A 1 93 ? -9.297 -7.254 3.939 1 97.56 93 ALA A C 1
ATOM 655 O O . ALA A 1 93 ? -8.898 -7.809 4.969 1 97.56 93 ALA A O 1
ATOM 656 N N . ILE A 1 94 ? -9.055 -5.992 3.604 1 98.62 94 ILE A N 1
ATOM 657 C CA . ILE A 1 94 ? -8.312 -5.172 4.551 1 98.62 94 ILE A CA 1
ATOM 658 C C . ILE A 1 94 ? -9.172 -3.996 5.004 1 98.62 94 ILE A C 1
ATOM 660 O O . ILE A 1 94 ? -10.203 -3.699 4.395 1 98.62 94 ILE A O 1
ATOM 664 N N . ASN A 1 95 ? -8.82 -3.406 6.062 1 98.75 95 ASN A N 1
ATOM 665 C CA . ASN A 1 95 ? -9.336 -2.127 6.539 1 98.75 95 ASN A CA 1
ATOM 666 C C . ASN A 1 95 ? -8.211 -1.212 7.016 1 98.75 95 ASN A C 1
ATOM 668 O O . ASN A 1 95 ? -7.047 -1.617 7.051 1 98.75 95 ASN A O 1
ATOM 672 N N . ALA A 1 96 ? -8.547 0.09 7.25 1 98.88 96 ALA A N 1
ATOM 673 C CA . ALA A 1 96 ? -7.531 1.044 7.699 1 98.88 96 ALA A CA 1
ATOM 674 C C . ALA A 1 96 ? -8.094 1.978 8.766 1 98.88 96 ALA A C 1
ATOM 676 O O . ALA A 1 96 ? -9.25 2.41 8.672 1 98.88 96 ALA A O 1
ATOM 677 N N . ASP A 1 97 ? -7.293 2.246 9.742 1 98.88 97 ASP A N 1
ATOM 678 C CA . ASP A 1 97 ? -7.543 3.283 10.742 1 98.88 97 ASP A CA 1
ATOM 679 C C . ASP A 1 97 ? -6.469 4.363 10.688 1 98.88 97 ASP A C 1
ATOM 681 O O . ASP A 1 97 ? -5.289 4.086 10.914 1 98.88 97 ASP A O 1
ATOM 685 N N . ILE A 1 98 ? -6.918 5.582 10.445 1 98.94 98 ILE A N 1
ATOM 686 C CA . ILE A 1 98 ? -5.98 6.691 10.312 1 98.94 98 ILE A CA 1
ATOM 687 C C . ILE A 1 98 ? -6.098 7.617 11.523 1 98.94 98 ILE A C 1
ATOM 689 O O . ILE A 1 98 ? -7.191 8.086 11.852 1 98.94 98 ILE A O 1
ATOM 693 N N . THR A 1 99 ? -4.984 7.832 12.141 1 98.94 99 THR A N 1
ATOM 694 C CA . THR A 1 99 ? -4.902 8.766 13.258 1 98.94 99 THR A CA 1
ATOM 695 C C . THR A 1 99 ? -3.91 9.883 12.953 1 98.94 99 THR A C 1
ATOM 697 O O . THR A 1 99 ? -2.727 9.625 12.727 1 98.94 99 THR A O 1
ATOM 700 N N . ALA A 1 100 ? -4.383 11.094 12.992 1 98.88 100 ALA A N 1
ATOM 701 C CA . ALA A 1 100 ? -3.529 12.273 12.828 1 98.88 100 ALA A CA 1
ATOM 702 C C . ALA A 1 100 ? -3.354 13.016 14.156 1 98.88 100 ALA A C 1
ATOM 704 O O . ALA A 1 100 ? -4.332 13.297 14.844 1 98.88 100 ALA A O 1
ATOM 705 N N . TYR A 1 101 ? -2.133 13.219 14.43 1 98.81 101 TYR A N 1
ATOM 706 C CA . TYR A 1 101 ? -1.798 14.031 15.594 1 98.81 101 TYR A CA 1
ATOM 707 C C . TYR A 1 101 ? -1.42 15.453 15.188 1 98.81 101 TYR A C 1
ATOM 709 O O . TYR A 1 101 ? -0.428 15.656 14.484 1 98.81 101 TYR A O 1
ATOM 717 N N . LEU A 1 102 ? -2.203 16.484 15.617 1 98.31 102 LEU A N 1
ATOM 718 C CA . LEU A 1 102 ? -2.018 17.891 15.305 1 98.31 102 LEU A CA 1
ATOM 719 C C . LEU A 1 102 ? -1.954 18.719 16.578 1 98.31 102 LEU A C 1
ATOM 721 O O . LEU A 1 102 ? -2.918 19.406 16.922 1 98.31 102 LEU A O 1
ATOM 725 N N . PRO A 1 103 ? -0.767 18.781 17.141 1 97.88 103 PRO A N 1
ATOM 726 C CA . PRO A 1 103 ? -0.649 19.391 18.453 1 97.88 103 PRO A CA 1
ATOM 727 C C . PRO A 1 103 ? -1.027 20.875 18.453 1 97.88 103 PRO A C 1
ATOM 729 O O . PRO A 1 103 ? -0.616 21.625 17.562 1 97.88 103 PRO A O 1
ATOM 732 N N . GLY A 1 104 ? -1.825 21.25 19.406 1 97.5 104 GLY A N 1
ATOM 733 C CA . GLY A 1 104 ? -2.062 22.656 19.656 1 97.5 104 GLY A CA 1
ATOM 734 C C . GLY A 1 104 ? -3.271 23.203 18.922 1 97.5 104 GLY A C 1
ATOM 735 O O . GLY A 1 104 ? -3.734 24.312 19.219 1 97.5 104 GLY A O 1
ATOM 736 N N . LEU A 1 105 ? -3.754 22.469 17.953 1 97.44 105 LEU A N 1
ATOM 737 C CA . LEU A 1 105 ? -4.938 22.938 17.234 1 97.44 105 LEU A CA 1
ATOM 738 C C . LEU A 1 105 ? -6.203 22.625 18.031 1 97.44 105 LEU A C 1
ATOM 740 O O . LEU A 1 105 ? -6.238 21.688 18.812 1 97.44 105 LEU A O 1
ATOM 744 N N . PRO A 1 106 ? -7.207 23.453 17.797 1 97.81 106 PRO A N 1
ATOM 745 C CA . PRO A 1 106 ? -8.508 23.031 18.328 1 97.81 106 PRO A CA 1
ATOM 746 C C . PRO A 1 106 ? -8.977 21.703 17.719 1 97.81 106 PRO A C 1
ATOM 748 O O . PRO A 1 106 ? -8.758 21.438 16.531 1 97.81 106 PRO A O 1
ATOM 751 N N . GLN A 1 107 ? -9.625 20.875 18.562 1 98.44 107 GLN A N 1
ATOM 752 C CA . GLN A 1 107 ? -10.078 19.562 18.141 1 98.44 107 GLN A CA 1
ATOM 753 C C . GLN A 1 107 ? -10.938 19.656 16.875 1 98.44 107 GLN A C 1
ATOM 755 O O . GLN A 1 107 ? -10.781 18.859 15.953 1 98.44 107 GLN A O 1
ATOM 760 N N . GLU A 1 108 ? -11.812 20.609 16.812 1 98.38 108 GLU A N 1
ATOM 761 C CA . GLU A 1 108 ? -12.711 20.766 15.68 1 98.38 108 GLU A CA 1
ATOM 762 C C . GLU A 1 108 ? -11.938 21.031 14.391 1 98.38 108 GLU A C 1
ATOM 764 O O . GLU A 1 108 ? -12.273 20.484 13.336 1 98.38 108 GLU A O 1
ATOM 769 N N . THR A 1 109 ? -10.945 21.906 14.523 1 98.25 109 THR A N 1
ATOM 770 C CA . THR A 1 109 ? -10.094 22.188 13.375 1 98.25 109 THR A CA 1
ATOM 771 C C . THR A 1 109 ? -9.359 20.938 12.914 1 98.25 109 THR A C 1
ATOM 773 O O . THR A 1 109 ? -9.305 20.656 11.711 1 98.25 109 THR A O 1
ATOM 776 N N . ALA A 1 110 ? -8.836 20.172 13.859 1 98.56 110 ALA A N 1
ATOM 777 C CA . ALA A 1 110 ? -8.133 18.938 13.539 1 98.56 110 ALA A CA 1
ATOM 778 C C . ALA A 1 110 ? -9.055 17.938 12.836 1 98.56 110 ALA A C 1
ATOM 780 O O . ALA A 1 110 ? -8.641 17.281 11.875 1 98.56 110 ALA A O 1
ATOM 781 N N . ASP A 1 111 ? -10.281 17.859 13.281 1 98.75 111 ASP A N 1
ATOM 782 C CA . ASP A 1 111 ? -11.266 16.969 12.68 1 98.75 111 ASP A CA 1
ATOM 783 C C . ASP A 1 111 ? -11.562 17.375 11.234 1 98.75 111 ASP A C 1
ATOM 785 O O . ASP A 1 111 ? -11.688 16.516 10.359 1 98.75 111 ASP A O 1
ATOM 789 N N . GLN A 1 112 ? -11.641 18.641 10.992 1 98.56 112 GLN A N 1
ATOM 790 C CA . GLN A 1 112 ? -11.906 19.125 9.641 1 98.56 112 GLN A CA 1
ATOM 791 C C . GLN A 1 112 ? -10.727 18.844 8.719 1 98.56 112 GLN A C 1
ATOM 793 O O . GLN A 1 112 ? -10.906 18.469 7.559 1 98.56 112 GLN A O 1
ATOM 798 N N . LEU A 1 113 ? -9.547 19.047 9.258 1 98.56 113 LEU A N 1
ATOM 799 C CA . LEU A 1 113 ? -8.344 18.875 8.453 1 98.56 113 LEU A CA 1
ATOM 800 C C . LEU A 1 113 ? -8.164 17.422 8.047 1 98.56 113 LEU A C 1
ATOM 802 O O . LEU A 1 113 ? -7.848 17.125 6.891 1 98.56 113 LEU A O 1
ATOM 806 N N . ILE A 1 114 ? -8.383 16.484 9 1 98.88 114 ILE A N 1
ATOM 807 C CA . ILE A 1 114 ? -8.203 15.086 8.648 1 98.88 114 ILE A CA 1
ATOM 808 C C . ILE A 1 114 ? -9.266 14.656 7.645 1 98.88 114 ILE A C 1
ATOM 810 O O . ILE A 1 114 ? -9 13.852 6.754 1 98.88 114 ILE A O 1
ATOM 814 N N . ALA A 1 115 ? -10.484 15.164 7.754 1 98.75 115 ALA A N 1
ATOM 815 C CA . ALA A 1 115 ? -11.539 14.867 6.797 1 98.75 115 ALA A CA 1
ATOM 816 C C . ALA A 1 115 ? -11.195 15.398 5.41 1 98.75 115 ALA A C 1
ATOM 818 O O . ALA A 1 115 ? -11.406 14.719 4.406 1 98.75 115 ALA A O 1
ATOM 819 N N . ALA A 1 116 ? -10.672 16.578 5.379 1 98.31 116 ALA A N 1
ATOM 820 C CA . ALA A 1 116 ? -10.273 17.188 4.109 1 98.31 116 ALA A CA 1
ATOM 821 C C . ALA A 1 116 ? -9.117 16.406 3.48 1 98.31 116 ALA A C 1
ATOM 823 O O . ALA A 1 116 ? -9.094 16.188 2.266 1 98.31 116 ALA A O 1
ATOM 824 N N . ALA A 1 117 ? -8.148 16.016 4.301 1 98.31 117 ALA A N 1
ATOM 825 C CA . ALA A 1 117 ? -7.02 15.242 3.818 1 98.31 117 ALA A CA 1
ATOM 826 C C . ALA A 1 117 ? -7.484 13.922 3.211 1 98.31 117 ALA A C 1
ATOM 828 O O . ALA A 1 117 ? -6.941 13.469 2.199 1 98.31 117 ALA A O 1
ATOM 829 N N . HIS A 1 118 ? -8.523 13.289 3.84 1 98.69 118 HIS A N 1
ATOM 830 C CA . HIS A 1 118 ? -9.078 12.031 3.361 1 98.69 118 HIS A CA 1
ATOM 831 C C . HIS A 1 118 ? -9.68 12.188 1.97 1 98.69 118 HIS A C 1
ATOM 833 O O . HIS A 1 118 ? -9.711 11.227 1.192 1 98.69 118 HIS A O 1
ATOM 839 N N . GLN A 1 119 ? -10.078 13.383 1.588 1 97.94 119 GLN A N 1
ATOM 840 C CA . GLN A 1 119 ? -10.688 13.633 0.287 1 97.94 119 GLN A CA 1
ATOM 841 C C . GLN A 1 119 ? -9.633 13.75 -0.805 1 97.94 119 GLN A C 1
ATOM 843 O O . GLN A 1 119 ? -9.891 13.438 -1.968 1 97.94 119 GLN A O 1
ATOM 848 N N . VAL A 1 120 ? -8.43 14.094 -0.388 1 97.31 120 VAL A N 1
ATOM 849 C CA . VAL A 1 120 ? -7.488 14.445 -1.446 1 97.31 120 VAL A CA 1
ATOM 850 C C . VAL A 1 120 ? -6.336 13.438 -1.47 1 97.31 120 VAL A C 1
ATOM 852 O O . VAL A 1 120 ? -5.566 13.391 -2.432 1 97.31 120 VAL A O 1
ATOM 855 N N . CYS A 1 121 ? -6.145 12.703 -0.413 1 98 121 CYS A N 1
ATOM 856 C CA . CYS A 1 121 ? -5.078 11.711 -0.365 1 98 121 CYS A CA 1
ATOM 857 C C . CYS A 1 121 ? -5.273 10.648 -1.444 1 98 121 CYS A C 1
ATOM 859 O O . CYS A 1 121 ? -6.316 9.992 -1.5 1 98 121 CYS A O 1
ATOM 861 N N . PRO A 1 122 ? -4.246 10.367 -2.268 1 97.81 122 PRO A N 1
ATOM 862 C CA . PRO A 1 122 ? -4.348 9.375 -3.344 1 97.81 122 PRO A CA 1
ATOM 863 C C . PRO A 1 122 ? -4.758 7.996 -2.842 1 97.81 122 PRO A C 1
ATOM 865 O O . PRO A 1 122 ? -5.535 7.301 -3.502 1 97.81 122 PRO A O 1
ATOM 868 N N . TYR A 1 123 ? -4.301 7.613 -1.728 1 98.62 123 TYR A N 1
ATOM 869 C CA . TYR A 1 123 ? -4.574 6.27 -1.233 1 98.62 123 TYR A CA 1
ATOM 870 C C . TYR A 1 123 ? -5.965 6.188 -0.612 1 98.62 123 TYR A C 1
ATOM 872 O O . TYR A 1 123 ? -6.621 5.145 -0.678 1 98.62 123 TYR A O 1
ATOM 880 N N . SER A 1 124 ? -6.414 7.297 -0.01 1 98.75 124 SER A N 1
ATOM 881 C CA . SER A 1 124 ? -7.816 7.359 0.387 1 98.75 124 SER A CA 1
ATOM 882 C C . SER A 1 124 ? -8.742 7.262 -0.823 1 98.75 124 SER A C 1
ATOM 884 O O . SER A 1 124 ? -9.734 6.539 -0.792 1 98.75 124 SER A O 1
ATOM 886 N N . LYS A 1 125 ? -8.406 7.953 -1.879 1 98.31 125 LYS A N 1
ATOM 887 C CA . LYS A 1 125 ? -9.195 7.859 -3.104 1 98.31 125 LYS A CA 1
ATOM 888 C C . LYS A 1 125 ? -9.164 6.441 -3.666 1 98.31 125 LYS A C 1
ATOM 890 O O . LYS A 1 125 ? -10.203 5.918 -4.094 1 98.31 125 LYS A O 1
ATOM 895 N N . ALA A 1 126 ? -8.008 5.84 -3.646 1 98.44 126 ALA A N 1
ATOM 896 C CA . ALA A 1 126 ? -7.805 4.523 -4.25 1 98.44 126 ALA A CA 1
ATOM 897 C C . ALA A 1 126 ? -8.633 3.459 -3.531 1 98.44 126 ALA A C 1
ATOM 899 O O . ALA A 1 126 ? -9.008 2.451 -4.133 1 98.44 126 ALA A O 1
ATOM 900 N N . THR A 1 127 ? -8.938 3.684 -2.25 1 98.69 127 THR A N 1
ATOM 901 C CA . THR A 1 127 ? -9.586 2.637 -1.466 1 98.69 127 THR A CA 1
ATOM 902 C C . THR A 1 127 ? -11.031 3.023 -1.135 1 98.69 127 THR A C 1
ATOM 904 O O . THR A 1 127 ? -11.742 2.271 -0.467 1 98.69 127 THR A O 1
ATOM 907 N N . ARG A 1 128 ? -11.469 4.148 -1.575 1 98.44 128 ARG A N 1
ATOM 908 C CA . ARG A 1 128 ? -12.75 4.73 -1.185 1 98.44 128 ARG A CA 1
ATOM 909 C C . ARG A 1 128 ? -13.906 3.816 -1.577 1 98.44 128 ARG A C 1
ATOM 911 O O . ARG A 1 128 ? -14.039 3.438 -2.742 1 98.44 128 ARG A O 1
ATOM 918 N N . GLY A 1 129 ? -14.711 3.436 -0.578 1 98.06 129 GLY A N 1
ATOM 919 C CA . GLY A 1 129 ? -15.898 2.637 -0.829 1 98.06 129 GLY A CA 1
ATOM 920 C C . GLY A 1 129 ? -15.617 1.146 -0.882 1 98.06 129 GLY A C 1
ATOM 921 O O . GLY A 1 129 ? -16.547 0.333 -0.875 1 98.06 129 GLY A O 1
ATOM 922 N N . ASN A 1 130 ? -14.375 0.748 -0.887 1 98 130 ASN A N 1
ATOM 923 C CA . ASN A 1 130 ? -14.016 -0.662 -1.009 1 98 130 ASN A CA 1
ATOM 924 C C . ASN A 1 130 ? -13.602 -1.253 0.336 1 98 130 ASN A C 1
ATOM 926 O O . ASN A 1 130 ? -13.719 -2.463 0.548 1 98 130 ASN A O 1
ATOM 930 N N . ILE A 1 131 ? -13.055 -0.304 1.19 1 98.12 131 ILE A N 1
ATOM 931 C CA . ILE A 1 131 ? -12.656 -0.776 2.512 1 98.12 131 ILE A CA 1
ATOM 932 C C . ILE A 1 131 ? -13.18 0.18 3.582 1 98.12 131 ILE A C 1
ATOM 934 O O . ILE A 1 131 ? -13.492 1.338 3.291 1 98.12 131 ILE A O 1
ATOM 938 N N . GLU A 1 132 ? -13.289 -0.328 4.777 1 98.06 132 GLU A N 1
ATOM 939 C CA . GLU A 1 132 ? -13.609 0.536 5.91 1 98.06 132 GLU A CA 1
ATOM 940 C C . GLU A 1 132 ? -12.406 1.368 6.332 1 98.06 132 GLU A C 1
ATOM 942 O O . GLU A 1 132 ? -11.328 0.827 6.574 1 98.06 132 GLU A O 1
ATOM 947 N N . VAL A 1 133 ? -12.625 2.695 6.379 1 98.69 133 VAL A N 1
ATOM 948 C CA . VAL A 1 133 ? -11.578 3.6 6.852 1 98.69 133 VAL A CA 1
ATOM 949 C C . VAL A 1 133 ? -12.109 4.453 8 1 98.69 133 VAL A C 1
ATOM 951 O O . VAL A 1 133 ? -13.133 5.133 7.855 1 98.69 133 VAL A O 1
ATOM 954 N N . THR A 1 134 ? -11.445 4.391 9.117 1 98.75 134 THR A N 1
ATOM 955 C CA . THR A 1 134 ? -11.773 5.25 10.242 1 98.75 134 THR A CA 1
ATOM 956 C C . THR A 1 134 ? -10.766 6.387 10.375 1 98.75 134 THR A C 1
ATOM 958 O O . THR A 1 134 ? -9.562 6.184 10.172 1 98.75 134 THR A O 1
ATOM 961 N N . LEU A 1 135 ? -11.305 7.562 10.711 1 98.88 135 LEU A N 1
ATOM 962 C CA . LEU A 1 135 ? -10.469 8.742 10.891 1 98.88 135 LEU A CA 1
ATOM 963 C C . LEU A 1 135 ? -10.523 9.234 12.336 1 98.88 135 LEU A C 1
ATOM 965 O O . LEU A 1 135 ? -11.609 9.367 12.906 1 98.88 135 LEU A O 1
ATOM 969 N N . THR A 1 136 ? -9.375 9.453 12.891 1 98.94 136 THR A N 1
ATOM 970 C CA . THR A 1 136 ? -9.273 10.031 14.219 1 98.94 136 THR A CA 1
ATOM 971 C C . THR A 1 136 ? -8.242 11.164 14.242 1 98.94 136 THR A C 1
ATOM 973 O O . THR A 1 136 ? -7.109 10.984 13.797 1 98.94 136 THR A O 1
ATOM 976 N N . ALA A 1 137 ? -8.633 12.312 14.703 1 98.81 137 ALA A N 1
ATOM 977 C CA . ALA A 1 137 ? -7.688 13.406 14.938 1 98.81 137 ALA A CA 1
ATOM 978 C C . ALA A 1 137 ? -7.445 13.609 16.422 1 98.81 137 ALA A C 1
ATOM 980 O O . ALA A 1 137 ? -8.383 13.547 17.234 1 98.81 137 ALA A O 1
ATOM 981 N N . THR A 1 138 ? -6.188 13.727 16.734 1 98.69 138 THR A N 1
ATOM 982 C CA . THR A 1 138 ? -5.816 14.078 18.109 1 98.69 138 THR A CA 1
ATOM 983 C C . THR A 1 138 ? -5.012 15.375 18.141 1 98.69 138 THR A C 1
ATOM 985 O O . THR A 1 138 ? -4.414 15.758 17.125 1 98.69 138 THR A O 1
ATOM 988 N N . VAL A 1 139 ? -5.059 16.047 19.422 1 97.81 139 VAL A N 1
ATOM 989 C CA . VAL A 1 139 ? -4.465 17.391 19.453 1 97.81 139 VAL A CA 1
ATOM 990 C C . VAL A 1 139 ? -3.568 17.516 20.688 1 97.81 139 VAL A C 1
ATOM 992 O O . VAL A 1 139 ? -3.738 16.781 21.672 1 97.81 139 VAL A O 1
ATOM 995 N N . MET B 1 1 ? -15.711 -6.117 8.148 1 77.19 1 MET B N 1
ATOM 996 C CA . MET B 1 1 ? -14.844 -7.277 8.32 1 77.19 1 MET B CA 1
ATOM 997 C C . MET B 1 1 ? -14.156 -7.242 9.68 1 77.19 1 MET B C 1
ATOM 999 O O . MET B 1 1 ? -13.758 -6.18 10.156 1 77.19 1 MET B O 1
ATOM 1003 N N . ALA B 1 2 ? -14.172 -8.422 10.414 1 89.06 2 ALA B N 1
ATOM 1004 C CA . ALA B 1 2 ? -13.398 -8.516 11.648 1 89.06 2 ALA B CA 1
ATOM 1005 C C . ALA B 1 2 ? -11.945 -8.867 11.359 1 89.06 2 ALA B C 1
ATOM 1007 O O . ALA B 1 2 ? -11.656 -9.961 10.859 1 89.06 2 ALA B O 1
ATOM 1008 N N . ALA B 1 3 ? -10.938 -7.934 11.703 1 96.56 3 ALA B N 1
ATOM 1009 C CA . ALA B 1 3 ? -9.516 -8.156 11.438 1 96.56 3 ALA B CA 1
ATOM 1010 C C . ALA B 1 3 ? -8.945 -9.227 12.367 1 96.56 3 ALA B C 1
ATOM 1012 O O . ALA B 1 3 ? -9.227 -9.227 13.562 1 96.56 3 ALA B O 1
ATOM 1013 N N . ILE B 1 4 ? -8.148 -10.109 11.828 1 97.06 4 ILE B N 1
ATOM 1014 C CA . ILE B 1 4 ? -7.492 -11.125 12.648 1 97.06 4 ILE B CA 1
ATOM 1015 C C . ILE B 1 4 ? -6.027 -10.75 12.852 1 97.06 4 ILE B C 1
ATOM 1017 O O . ILE B 1 4 ? -5.344 -11.344 13.695 1 97.06 4 ILE B O 1
ATOM 1021 N N . TYR B 1 5 ? -5.562 -9.898 12.07 1 98 5 TYR B N 1
ATOM 1022 C CA . TYR B 1 5 ? -4.234 -9.312 12.188 1 98 5 TYR B CA 1
ATOM 1023 C C . TYR B 1 5 ? -4.266 -7.82 11.883 1 98 5 TYR B C 1
ATOM 1025 O O . TYR B 1 5 ? -4.938 -7.391 10.945 1 98 5 TYR B O 1
ATOM 1033 N N . THR B 1 6 ? -3.602 -6.992 12.719 1 98.62 6 THR B N 1
ATOM 1034 C CA . THR B 1 6 ? -3.457 -5.562 12.484 1 98.62 6 THR B CA 1
ATOM 1035 C C . THR B 1 6 ? -2.02 -5.113 12.742 1 98.62 6 THR B C 1
ATOM 1037 O O . THR B 1 6 ? -1.394 -5.547 13.711 1 98.62 6 THR B O 1
ATOM 1040 N N . VAL B 1 7 ? -1.542 -4.293 11.898 1 98.69 7 VAL B N 1
ATOM 1041 C CA . VAL B 1 7 ? -0.221 -3.693 12.047 1 98.69 7 VAL B CA 1
ATOM 1042 C C . VAL B 1 7 ? -0.267 -2.227 11.633 1 98.69 7 VAL B C 1
ATOM 1044 O O . VAL B 1 7 ? -1.115 -1.829 10.828 1 98.69 7 VAL B O 1
ATOM 1047 N N . SER B 1 8 ? 0.655 -1.413 12.211 1 98.88 8 SER B N 1
ATOM 1048 C CA . SER B 1 8 ? 0.581 0.018 11.938 1 98.88 8 SER B CA 1
ATOM 1049 C C . SER B 1 8 ? 1.941 0.575 11.531 1 98.88 8 SER B C 1
ATOM 1051 O O . SER B 1 8 ? 2.957 -0.114 11.648 1 98.88 8 SER B O 1
ATOM 1053 N N . ALA B 1 9 ? 1.912 1.771 11.023 1 98.88 9 ALA B N 1
ATOM 1054 C CA . ALA B 1 9 ? 3.1 2.578 10.75 1 98.88 9 ALA B CA 1
ATOM 1055 C C . ALA B 1 9 ? 2.842 4.051 11.055 1 98.88 9 ALA B C 1
ATOM 1057 O O . ALA B 1 9 ? 1.721 4.539 10.891 1 98.88 9 ALA B O 1
ATOM 1058 N N . VAL B 1 10 ? 3.902 4.719 11.445 1 98.88 10 VAL B N 1
ATOM 1059 C CA . VAL B 1 10 ? 3.795 6.129 11.797 1 98.88 10 VAL B CA 1
ATOM 1060 C C . VAL B 1 10 ? 4.711 6.957 10.898 1 98.88 10 VAL B C 1
ATOM 1062 O O . VAL B 1 10 ? 5.91 6.68 10.805 1 98.88 10 VAL B O 1
ATOM 1065 N N . SER B 1 11 ? 4.113 7.902 10.273 1 98.88 11 SER B N 1
ATOM 1066 C CA . SER B 1 11 ? 4.855 8.891 9.5 1 98.88 11 SER B CA 1
ATOM 1067 C C . SER B 1 11 ? 5.121 10.148 10.32 1 98.88 11 SER B C 1
ATOM 1069 O O . SER B 1 11 ? 4.199 10.719 10.906 1 98.88 11 SER B O 1
ATOM 1071 N N . THR B 1 12 ? 6.344 10.57 10.352 1 98.56 12 THR B N 1
ATOM 1072 C CA . THR B 1 12 ? 6.766 11.789 11.023 1 98.56 12 THR B CA 1
ATOM 1073 C C . THR B 1 12 ? 7.508 12.711 10.062 1 98.56 12 THR B C 1
ATOM 1075 O O . THR B 1 12 ? 7.832 12.32 8.938 1 98.56 12 THR B O 1
ATOM 1078 N N . GLY B 1 13 ? 7.723 13.93 10.492 1 95.75 13 GLY B N 1
ATOM 1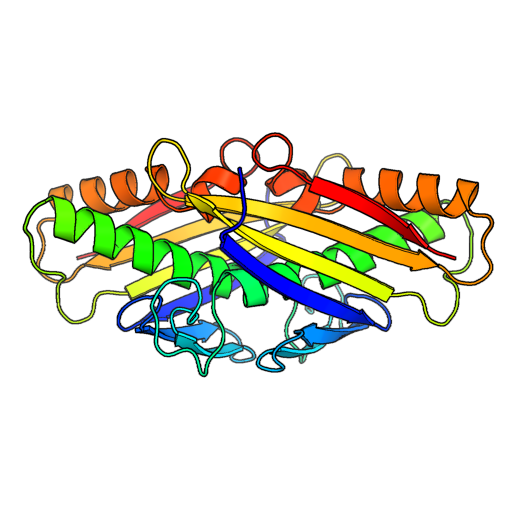079 C CA . GLY B 1 13 ? 8.328 14.914 9.609 1 95.75 13 GLY B CA 1
ATOM 1080 C C . GLY B 1 13 ? 7.34 15.523 8.625 1 95.75 13 GLY B C 1
ATOM 1081 O O . GLY B 1 13 ? 6.273 15.992 9.023 1 95.75 13 GLY B O 1
ATOM 1082 N N . GLY B 1 14 ? 7.602 15.445 7.309 1 90.94 14 GLY B N 1
ATOM 1083 C CA . GLY B 1 14 ? 6.777 16.125 6.32 1 90.94 14 GLY B CA 1
ATOM 1084 C C . GLY B 1 14 ? 6.004 15.172 5.43 1 90.94 14 GLY B C 1
ATOM 1085 O O . GLY B 1 14 ? 5.543 15.547 4.352 1 90.94 14 GLY B O 1
ATOM 1086 N N . GLY B 1 15 ? 5.961 13.891 5.801 1 89.69 15 GLY B N 1
ATOM 1087 C CA . GLY B 1 15 ? 5.355 12.914 4.906 1 89.69 15 GLY B CA 1
ATOM 1088 C C . GLY B 1 15 ? 6.301 12.43 3.82 1 89.69 15 GLY B C 1
ATOM 1089 O O . GLY B 1 15 ? 7.008 11.438 4 1 89.69 15 GLY B O 1
ATOM 1090 N N . ARG B 1 16 ? 6.402 13.352 2.725 1 90.12 16 ARG B N 1
ATOM 1091 C CA . ARG B 1 16 ? 7.375 13.047 1.68 1 90.12 16 ARG B CA 1
ATOM 1092 C C . ARG B 1 16 ? 8.68 13.805 1.904 1 90.12 16 ARG B C 1
ATOM 1094 O O . ARG B 1 16 ? 9.383 14.141 0.947 1 90.12 16 ARG B O 1
ATOM 1101 N N . ASP B 1 17 ? 8.922 14.18 2.959 1 93.75 17 ASP B N 1
ATOM 1102 C CA . ASP B 1 17 ? 10.148 14.703 3.555 1 93.75 17 ASP B CA 1
ATOM 1103 C C . ASP B 1 17 ? 10.211 14.383 5.047 1 93.75 17 ASP B C 1
ATOM 1105 O O . ASP B 1 17 ? 10.18 15.289 5.883 1 93.75 17 ASP B O 1
ATOM 1109 N N . GLY B 1 18 ? 10.305 13.086 5.27 1 97.44 18 GLY B N 1
ATOM 1110 C CA . GLY B 1 18 ? 10.227 12.625 6.648 1 97.44 18 GLY B CA 1
ATOM 1111 C C . GLY B 1 18 ? 10.664 11.18 6.82 1 97.44 18 GLY B C 1
ATOM 1112 O O . GLY B 1 18 ? 11.656 10.75 6.227 1 97.44 18 GLY B O 1
ATOM 1113 N N . HIS B 1 19 ? 10.016 10.555 7.777 1 98.5 19 HIS B N 1
ATOM 1114 C CA . HIS B 1 19 ? 10.375 9.203 8.195 1 98.5 19 HIS B CA 1
ATOM 1115 C C . HIS B 1 19 ? 9.125 8.367 8.477 1 98.5 19 HIS B C 1
ATOM 1117 O O . HIS B 1 19 ? 8.102 8.906 8.914 1 98.5 19 HIS B O 1
ATOM 1123 N N . VAL B 1 20 ? 9.227 7.066 8.148 1 98.75 20 VAL B N 1
ATOM 1124 C CA . VAL B 1 20 ? 8.117 6.172 8.484 1 98.75 20 VAL B CA 1
ATOM 1125 C C . VAL B 1 20 ? 8.656 4.938 9.203 1 98.75 20 VAL B C 1
ATOM 1127 O O . VAL B 1 20 ? 9.711 4.41 8.844 1 98.75 20 VAL B O 1
ATOM 1130 N N . ARG B 1 21 ? 7.977 4.582 10.281 1 98.69 21 ARG B N 1
ATOM 1131 C CA . ARG B 1 21 ? 8.359 3.414 11.07 1 98.69 21 ARG B CA 1
ATOM 1132 C C . ARG B 1 21 ? 7.141 2.547 11.375 1 98.69 21 ARG B C 1
ATOM 1134 O O . ARG B 1 21 ? 6.098 3.055 11.789 1 98.69 21 ARG B O 1
ATOM 1141 N N . SER B 1 22 ? 7.293 1.243 11.125 1 98.5 22 SER B N 1
ATOM 1142 C CA . SER B 1 22 ? 6.203 0.325 11.438 1 98.5 22 SER B CA 1
ATOM 1143 C C . SER B 1 22 ? 6.266 -0.133 12.891 1 98.5 22 SER B C 1
ATOM 1145 O O . SER B 1 22 ? 7.309 -0.029 13.539 1 98.5 22 SER B O 1
ATOM 1147 N N . SER B 1 23 ? 5.156 -0.606 13.391 1 97.38 23 SER B N 1
ATOM 1148 C CA . SER B 1 23 ? 5.039 -1.023 14.781 1 97.38 23 SER B CA 1
ATOM 1149 C C . SER B 1 23 ? 5.918 -2.234 15.07 1 97.38 23 SER B C 1
ATOM 1151 O O . SER B 1 23 ? 6.391 -2.408 16.203 1 97.38 23 SER B O 1
ATOM 1153 N N . GLU B 1 24 ? 6.16 -3.031 14.07 1 95.75 24 GLU B N 1
ATOM 1154 C CA . GLU B 1 24 ? 6.977 -4.223 14.273 1 95.75 24 GLU B CA 1
ATOM 1155 C C . GLU B 1 24 ? 8.438 -3.963 13.906 1 95.75 24 GLU B C 1
ATOM 1157 O O . GLU B 1 24 ? 9.297 -4.824 14.102 1 95.75 24 GLU B O 1
ATOM 1162 N N . GLY B 1 25 ? 8.672 -2.842 13.312 1 96.38 25 GLY B N 1
ATOM 1163 C CA . GLY B 1 25 ? 10.031 -2.373 13.148 1 96.38 25 GLY B CA 1
ATOM 1164 C C . GLY B 1 25 ? 10.664 -2.82 11.844 1 96.38 25 GLY B C 1
ATOM 1165 O O . GLY B 1 25 ? 11.797 -2.447 11.531 1 96.38 25 GLY B O 1
ATOM 1166 N N . PHE B 1 26 ? 9.961 -3.578 11.023 1 96.81 26 PHE B N 1
ATOM 1167 C CA . PHE B 1 26 ? 10.531 -4.094 9.789 1 96.81 26 PHE B CA 1
ATOM 1168 C C . PHE B 1 26 ? 10.633 -2.992 8.734 1 96.81 26 PHE B C 1
ATOM 1170 O O . PHE B 1 26 ? 11.391 -3.111 7.773 1 96.81 26 PHE B O 1
ATOM 1177 N N . ILE B 1 27 ? 9.812 -1.973 8.883 1 98 27 ILE B N 1
ATOM 1178 C CA . ILE B 1 27 ? 9.891 -0.781 8.047 1 98 27 ILE B CA 1
ATOM 1179 C C . ILE B 1 27 ? 10.391 0.401 8.875 1 98 27 ILE B C 1
ATOM 1181 O O . ILE B 1 27 ? 9.781 0.759 9.883 1 98 27 ILE B O 1
ATOM 1185 N N . ASP B 1 28 ? 11.445 0.938 8.523 1 98.31 28 ASP B N 1
ATOM 1186 C CA . ASP B 1 28 ? 12.102 2.092 9.141 1 98.31 28 ASP B CA 1
ATOM 1187 C C . ASP B 1 28 ? 12.914 2.869 8.109 1 98.31 28 ASP B C 1
ATOM 1189 O O . ASP B 1 28 ? 14.117 2.631 7.953 1 98.31 28 ASP B O 1
ATOM 1193 N N . ASN B 1 29 ? 12.234 3.744 7.418 1 98.12 29 ASN B N 1
ATOM 1194 C CA . ASN B 1 29 ? 12.836 4.367 6.242 1 98.12 29 ASN B CA 1
ATOM 1195 C C . ASN B 1 29 ? 12.594 5.871 6.219 1 98.12 29 ASN B C 1
ATOM 1197 O O . ASN B 1 29 ? 11.523 6.34 6.605 1 98.12 29 ASN B O 1
ATOM 1201 N N . ASP B 1 30 ? 13.609 6.566 5.758 1 98.25 30 ASP B N 1
ATOM 1202 C CA . ASP B 1 30 ? 13.32 7.918 5.289 1 98.25 30 ASP B CA 1
ATOM 1203 C C . ASP B 1 30 ? 12.43 7.891 4.051 1 98.25 30 ASP B C 1
ATOM 1205 O O . ASP B 1 30 ? 12.43 6.918 3.295 1 98.25 30 ASP B O 1
ATOM 1209 N N . VAL B 1 31 ? 11.664 8.906 3.926 1 98.38 31 VAL B N 1
ATOM 1210 C CA . VAL B 1 31 ? 10.789 9.062 2.768 1 98.38 31 VAL B CA 1
ATOM 1211 C C . VAL B 1 31 ? 11.047 10.406 2.1 1 98.38 31 VAL B C 1
ATOM 1213 O O . VAL B 1 31 ? 11.234 11.422 2.779 1 98.38 31 VAL B O 1
ATOM 1216 N N . LYS B 1 32 ? 11.148 10.391 0.792 1 97.88 32 LYS B N 1
ATOM 1217 C CA . LYS B 1 32 ? 11.406 11.609 0.037 1 97.88 32 LYS B CA 1
ATOM 1218 C C . LYS B 1 32 ? 10.531 11.68 -1.21 1 97.88 32 LYS B C 1
ATOM 1220 O O . LYS B 1 32 ? 10.195 10.648 -1.801 1 97.88 32 LYS B O 1
ATOM 1225 N N . MET B 1 33 ? 10.203 12.875 -1.586 1 97 33 MET B N 1
ATOM 1226 C CA . MET B 1 33 ? 9.562 13.117 -2.875 1 97 33 MET B CA 1
ATOM 1227 C C . MET B 1 33 ? 10.5 12.773 -4.023 1 97 33 MET B C 1
ATOM 1229 O O . MET B 1 33 ? 11.656 13.211 -4.035 1 97 33 MET B O 1
ATOM 1233 N N . PRO B 1 34 ? 10.023 11.969 -4.969 1 96.38 34 PRO B N 1
ATOM 1234 C CA . PRO B 1 34 ? 10.906 11.641 -6.086 1 96.38 34 PRO B CA 1
ATOM 1235 C C . PRO B 1 34 ? 11.188 12.844 -6.988 1 96.38 34 PRO B C 1
ATOM 1237 O O . PRO B 1 34 ? 10.391 13.781 -7.039 1 96.38 34 PRO B O 1
ATOM 1240 N N . PRO B 1 35 ? 12.258 12.773 -7.719 1 96.31 35 PRO B N 1
ATOM 1241 C CA . PRO B 1 35 ? 12.641 13.898 -8.57 1 96.31 35 PRO B CA 1
ATOM 1242 C C . PRO B 1 35 ? 11.578 14.25 -9.602 1 96.31 35 PRO B C 1
ATOM 1244 O O . PRO B 1 35 ? 11.336 15.43 -9.875 1 96.31 35 PRO B O 1
ATOM 1247 N N . ALA B 1 36 ? 10.922 13.266 -10.172 1 95.38 36 ALA B N 1
ATOM 1248 C CA . ALA B 1 36 ? 9.891 13.477 -11.18 1 95.38 36 ALA B CA 1
ATOM 1249 C C . ALA B 1 36 ? 8.734 14.305 -10.625 1 95.38 36 ALA B C 1
ATOM 1251 O O . ALA B 1 36 ? 8.008 14.953 -11.383 1 95.38 36 ALA B O 1
ATOM 1252 N N . LEU B 1 37 ? 8.641 14.336 -9.289 1 94.19 37 LEU B N 1
ATOM 1253 C CA . LEU B 1 37 ? 7.605 15.125 -8.641 1 94.19 37 LEU B CA 1
ATOM 1254 C C . LEU B 1 37 ? 8.195 16.375 -8 1 94.19 37 LEU B C 1
ATOM 1256 O O . LEU B 1 37 ? 7.535 17.047 -7.195 1 94.19 37 LEU B O 1
ATOM 1260 N N . GLY B 1 38 ? 9.422 16.609 -8.281 1 94.75 38 GLY B N 1
ATOM 1261 C CA . GLY B 1 38 ? 10.039 17.844 -7.848 1 94.75 38 GLY B CA 1
ATOM 1262 C C . GLY B 1 38 ? 10.836 17.703 -6.562 1 94.75 38 GLY B C 1
ATOM 1263 O O . GLY B 1 38 ? 11.234 18.703 -5.957 1 94.75 38 GLY B O 1
ATOM 1264 N N . GLY B 1 39 ? 11.047 16.547 -6.078 1 96.44 39 GLY B N 1
ATOM 1265 C CA . GLY B 1 39 ? 11.789 16.328 -4.848 1 96.44 39 GLY B CA 1
ATOM 1266 C C . GLY B 1 39 ? 13.25 15.977 -5.086 1 96.44 39 GLY B C 1
ATOM 1267 O O . GLY B 1 39 ? 13.68 15.828 -6.23 1 96.44 39 GLY B O 1
ATOM 1268 N N . PRO B 1 40 ? 13.969 15.828 -3.986 1 96.5 40 PRO B N 1
ATOM 1269 C CA . PRO B 1 40 ? 15.398 15.516 -4.078 1 96.5 40 PRO B CA 1
ATOM 1270 C C . PRO B 1 40 ? 15.664 14.039 -4.383 1 96.5 40 PRO B C 1
ATOM 1272 O O . PRO B 1 40 ? 16.766 13.68 -4.781 1 96.5 40 PRO B O 1
ATOM 1275 N N . GLY B 1 41 ? 14.672 13.211 -4.172 1 96.44 41 GLY B N 1
ATOM 1276 C CA . GLY B 1 41 ? 14.914 11.781 -4.254 1 96.44 41 GLY B CA 1
ATOM 1277 C C . GLY B 1 41 ? 15.859 11.273 -3.182 1 96.44 41 GLY B C 1
ATOM 1278 O O . GLY B 1 41 ? 16.078 11.945 -2.17 1 96.44 41 GLY B O 1
ATOM 1279 N N . GLY B 1 42 ? 16.219 10 -3.295 1 96.69 42 GLY B N 1
ATOM 1280 C CA . GLY B 1 42 ? 17.234 9.461 -2.406 1 96.69 42 GLY B CA 1
ATOM 1281 C C . GLY B 1 42 ? 16.672 8.609 -1.292 1 96.69 42 GLY B C 1
ATOM 1282 O O . GLY B 1 42 ? 17.406 8.141 -0.422 1 96.69 42 GLY B O 1
ATOM 1283 N N . ALA B 1 43 ? 15.406 8.406 -1.288 1 97.94 43 ALA B N 1
ATOM 1284 C CA . ALA B 1 43 ? 14.742 7.523 -0.33 1 97.94 43 ALA B CA 1
ATOM 1285 C C . ALA B 1 43 ? 13.43 6.98 -0.9 1 97.94 43 ALA B C 1
ATOM 1287 O O . ALA B 1 43 ? 13.016 7.375 -1.991 1 97.94 43 ALA B O 1
ATOM 1288 N N . THR B 1 44 ? 12.867 6.086 -0.184 1 98.12 44 THR B N 1
ATOM 1289 C CA . THR B 1 44 ? 11.617 5.508 -0.647 1 98.12 44 THR B CA 1
ATOM 1290 C C . THR B 1 44 ? 10.492 6.535 -0.586 1 98.12 44 THR B C 1
ATOM 1292 O O . THR B 1 44 ? 10.711 7.684 -0.201 1 98.12 44 THR B O 1
ATOM 1295 N N . ASN B 1 45 ? 9.367 6.164 -1.074 1 98.19 45 ASN B N 1
ATOM 1296 C CA . ASN B 1 45 ? 8.148 6.965 -1.124 1 98.19 45 ASN B CA 1
ATOM 1297 C C . ASN B 1 45 ? 6.898 6.09 -1.095 1 98.19 45 ASN B C 1
ATOM 1299 O O . ASN B 1 45 ? 6.996 4.863 -1.165 1 98.19 45 ASN B O 1
ATOM 1303 N N . PRO B 1 46 ? 5.688 6.645 -0.97 1 98.44 46 PRO B N 1
ATOM 1304 C CA . PRO B 1 46 ? 4.469 5.848 -0.834 1 98.44 46 PRO B CA 1
ATOM 1305 C C . PRO B 1 46 ? 4.223 4.93 -2.031 1 98.44 46 PRO B C 1
ATOM 1307 O O . PRO B 1 46 ? 3.742 3.807 -1.867 1 98.44 46 PRO B O 1
ATOM 1310 N N . GLU B 1 47 ? 4.535 5.383 -3.211 1 98.62 47 GLU B N 1
ATOM 1311 C CA . GLU B 1 47 ? 4.293 4.586 -4.41 1 98.62 47 GLU B CA 1
ATOM 1312 C C . GLU B 1 47 ? 5.137 3.314 -4.41 1 98.62 47 GLU B C 1
ATOM 1314 O O . GLU B 1 47 ? 4.648 2.238 -4.754 1 98.62 47 GLU B O 1
ATOM 1319 N N . GLU B 1 48 ? 6.422 3.461 -4.031 1 98.62 48 GLU B N 1
ATOM 1320 C CA . GLU B 1 48 ? 7.32 2.312 -3.971 1 98.62 48 GLU B CA 1
ATOM 1321 C C . GLU B 1 48 ? 6.891 1.333 -2.881 1 98.62 48 GLU B C 1
ATOM 1323 O O . GLU B 1 48 ? 6.918 0.118 -3.086 1 98.62 48 GLU B O 1
ATOM 1328 N N . LEU B 1 49 ? 6.516 1.836 -1.729 1 98.75 49 LEU B N 1
ATOM 1329 C CA . LEU B 1 49 ? 6.031 1.016 -0.622 1 98.75 49 LEU B CA 1
ATOM 1330 C C . LEU B 1 49 ? 4.773 0.253 -1.019 1 98.75 49 LEU B C 1
ATOM 1332 O O . LEU B 1 49 ? 4.656 -0.944 -0.75 1 98.75 49 LEU B O 1
ATOM 1336 N N . PHE B 1 50 ? 3.852 0.907 -1.689 1 98.88 50 PHE B N 1
ATOM 1337 C CA . PHE B 1 50 ? 2.607 0.263 -2.096 1 98.88 50 PHE B CA 1
ATOM 1338 C C . PHE B 1 50 ? 2.863 -0.761 -3.195 1 98.88 50 PHE B C 1
ATOM 1340 O O . PHE B 1 50 ? 2.223 -1.814 -3.229 1 98.88 50 PHE B O 1
ATOM 1347 N N . ALA B 1 51 ? 3.764 -0.437 -4.125 1 98.94 51 ALA B N 1
ATOM 1348 C CA . ALA B 1 51 ? 4.129 -1.413 -5.148 1 98.94 51 ALA B CA 1
ATOM 1349 C C . ALA B 1 51 ? 4.602 -2.719 -4.516 1 98.94 51 ALA B C 1
ATOM 1351 O O . ALA B 1 51 ? 4.215 -3.805 -4.953 1 98.94 51 ALA B O 1
ATOM 1352 N N . ALA B 1 52 ? 5.418 -2.596 -3.521 1 98.81 52 ALA B N 1
ATOM 1353 C CA . ALA B 1 52 ? 5.934 -3.771 -2.826 1 98.81 52 ALA B CA 1
ATOM 1354 C C . ALA B 1 52 ? 4.812 -4.535 -2.131 1 98.81 52 ALA B C 1
ATOM 1356 O O . ALA B 1 52 ? 4.754 -5.766 -2.197 1 98.81 52 ALA B O 1
ATOM 1357 N N . ALA B 1 53 ? 3.91 -3.809 -1.491 1 98.81 53 ALA B N 1
ATOM 1358 C CA . ALA B 1 53 ? 2.785 -4.43 -0.799 1 98.81 53 ALA B CA 1
ATOM 1359 C C . ALA B 1 53 ? 1.891 -5.188 -1.776 1 98.81 53 ALA B C 1
ATOM 1361 O O . ALA B 1 53 ? 1.55 -6.352 -1.545 1 98.81 53 ALA B O 1
ATOM 1362 N N . TYR B 1 54 ? 1.59 -4.527 -2.859 1 98.94 54 TYR B N 1
ATOM 1363 C CA . TYR B 1 54 ? 0.671 -5.074 -3.852 1 98.94 54 TYR B CA 1
ATOM 1364 C C . TYR B 1 54 ? 1.283 -6.281 -4.555 1 98.94 54 TYR B C 1
ATOM 1366 O O . TYR B 1 54 ? 0.62 -7.305 -4.734 1 98.94 54 TYR B O 1
ATOM 1374 N N . ALA B 1 55 ? 2.539 -6.184 -4.871 1 98.88 55 ALA B N 1
ATOM 1375 C CA . ALA B 1 55 ? 3.223 -7.289 -5.539 1 98.88 55 ALA B CA 1
ATOM 1376 C C . ALA B 1 55 ? 3.217 -8.547 -4.676 1 98.88 55 ALA B C 1
ATOM 1378 O O . ALA B 1 55 ? 2.908 -9.633 -5.16 1 98.88 55 ALA B O 1
ATOM 1379 N N . THR B 1 56 ? 3.504 -8.391 -3.443 1 98.44 56 THR B N 1
ATOM 1380 C CA . THR B 1 56 ? 3.605 -9.531 -2.535 1 98.44 56 THR B CA 1
ATOM 1381 C C . THR B 1 56 ? 2.23 -10.141 -2.279 1 98.44 56 THR B C 1
ATOM 1383 O O . THR B 1 56 ? 2.076 -11.367 -2.293 1 98.44 56 THR B O 1
ATOM 1386 N N . CYS B 1 57 ? 1.29 -9.305 -2.035 1 98.31 57 CYS B N 1
ATOM 1387 C CA . CYS B 1 57 ? -0.06 -9.805 -1.793 1 98.31 57 CYS B CA 1
ATOM 1388 C C . CYS B 1 57 ? -0.604 -10.523 -3.021 1 98.31 57 CYS B C 1
ATOM 1390 O O . CYS B 1 57 ? -1.211 -11.594 -2.902 1 98.31 57 CYS B O 1
ATOM 1392 N N . PHE B 1 58 ? -0.448 -9.93 -4.188 1 98.69 58 PHE B N 1
ATOM 1393 C CA . PHE B 1 58 ? -0.932 -10.516 -5.434 1 98.69 58 PHE B CA 1
ATOM 1394 C C . PHE B 1 58 ? -0.264 -11.859 -5.691 1 98.69 58 PHE B C 1
ATOM 1396 O O . PHE B 1 58 ? -0.907 -12.797 -6.168 1 98.69 58 PHE B O 1
ATOM 1403 N N . HIS B 1 59 ? 1.021 -11.883 -5.418 1 98.62 59 HIS B N 1
ATOM 1404 C CA . HIS B 1 59 ? 1.767 -13.133 -5.562 1 98.62 59 HIS B CA 1
ATOM 1405 C C . HIS B 1 59 ? 1.157 -14.234 -4.711 1 98.62 59 HIS B C 1
ATOM 1407 O O . HIS B 1 59 ? 1.007 -15.375 -5.172 1 98.62 59 HIS B O 1
ATOM 1413 N N . GLY B 1 60 ? 0.79 -13.883 -3.48 1 96.69 60 GLY B N 1
ATOM 1414 C CA . GLY B 1 60 ? 0.095 -14.828 -2.629 1 96.69 60 GLY B CA 1
ATOM 1415 C C . GLY B 1 60 ? -1.251 -15.258 -3.184 1 96.69 60 GLY B C 1
ATOM 1416 O O . GLY B 1 60 ? -1.595 -16.438 -3.154 1 96.69 60 GLY B O 1
ATOM 1417 N N . ALA B 1 61 ? -2.037 -14.328 -3.66 1 96.81 61 ALA B N 1
ATOM 1418 C CA . ALA B 1 61 ? -3.334 -14.617 -4.27 1 96.81 61 ALA B CA 1
ATOM 1419 C C . ALA B 1 61 ? -3.18 -15.523 -5.48 1 96.81 61 ALA B C 1
ATOM 1421 O O . ALA B 1 61 ? -3.988 -16.438 -5.691 1 96.81 61 ALA B O 1
ATOM 1422 N N . LEU B 1 62 ? -2.131 -15.227 -6.281 1 98.06 62 LEU B N 1
ATOM 1423 C CA . LEU B 1 62 ? -1.853 -16.047 -7.453 1 98.06 62 LEU B CA 1
ATOM 1424 C C . LEU B 1 62 ? -1.577 -17.484 -7.055 1 98.06 62 LEU B C 1
ATOM 1426 O O . LEU B 1 62 ? -2.109 -18.422 -7.664 1 98.06 62 LEU B O 1
ATOM 1430 N N . ARG B 1 63 ? -0.801 -17.672 -6.047 1 96.19 63 ARG B N 1
ATOM 1431 C CA . ARG B 1 63 ? -0.495 -19.016 -5.566 1 96.19 63 ARG B CA 1
ATOM 1432 C C . ARG B 1 63 ? -1.751 -19.719 -5.055 1 96.19 63 ARG B C 1
ATOM 1434 O O . ARG B 1 63 ? -1.93 -20.922 -5.266 1 96.19 63 ARG B O 1
ATOM 1441 N N . LEU B 1 64 ? -2.578 -19 -4.367 1 94.31 64 LEU B N 1
ATOM 1442 C CA . LEU B 1 64 ? -3.838 -19.547 -3.871 1 94.31 64 LEU B CA 1
ATOM 1443 C C . LEU B 1 64 ? -4.695 -20.062 -5.02 1 94.31 64 LEU B C 1
ATOM 1445 O O . LEU B 1 64 ? -5.23 -21.172 -4.953 1 94.31 64 LEU B O 1
ATOM 1449 N N . VAL B 1 65 ? -4.793 -19.281 -6.043 1 96.69 65 VAL B N 1
ATOM 1450 C CA . VAL B 1 65 ? -5.656 -19.625 -7.168 1 96.69 65 VAL B CA 1
ATOM 1451 C C . VAL B 1 65 ? -5.074 -20.812 -7.922 1 96.69 65 VAL B C 1
ATOM 1453 O O . VAL B 1 65 ? -5.812 -21.703 -8.375 1 96.69 65 VAL B O 1
ATOM 1456 N N . VAL B 1 66 ? -3.764 -20.844 -8.078 1 96.5 66 VAL B N 1
ATOM 1457 C CA . VAL B 1 66 ? -3.115 -21.969 -8.719 1 96.5 66 VAL B CA 1
ATOM 1458 C C . VAL B 1 66 ? -3.398 -23.25 -7.926 1 96.5 66 VAL B C 1
ATOM 1460 O O . VAL B 1 66 ? -3.746 -24.281 -8.5 1 96.5 66 VAL B O 1
ATOM 1463 N N . GLY B 1 67 ? -3.242 -23.156 -6.625 1 93.88 67 GLY B N 1
ATOM 1464 C CA . GLY B 1 67 ? -3.52 -24.297 -5.758 1 93.88 67 GLY B CA 1
ATOM 1465 C C . GLY B 1 67 ? -4.953 -24.766 -5.844 1 93.88 67 GLY B C 1
ATOM 1466 O O . GLY B 1 67 ? -5.211 -25.984 -5.844 1 93.88 67 GLY B O 1
ATOM 1467 N N . LYS B 1 68 ? -5.859 -23.906 -5.895 1 93.44 68 LYS B N 1
ATOM 1468 C CA . LYS B 1 68 ? -7.277 -24.234 -5.98 1 93.44 68 LYS B CA 1
ATOM 1469 C C . LYS B 1 68 ? -7.582 -25 -7.266 1 93.44 68 LYS B C 1
ATOM 1471 O O . LYS B 1 68 ? -8.531 -25.797 -7.312 1 93.44 68 LYS B O 1
ATOM 1476 N N . GLN B 1 69 ? -6.797 -24.766 -8.25 1 93.56 69 GLN B N 1
ATOM 1477 C CA . GLN B 1 69 ? -6.977 -25.469 -9.523 1 93.56 69 GLN B CA 1
ATOM 1478 C C . GLN B 1 69 ? -6.191 -26.766 -9.547 1 93.56 69 GLN B C 1
ATOM 1480 O O . GLN B 1 69 ? -6.086 -27.422 -10.594 1 93.56 69 GLN B O 1
ATOM 1485 N N . GLN B 1 70 ? -5.578 -27.125 -8.43 1 94.56 70 GLN B N 1
ATOM 1486 C CA . GLN B 1 70 ? -4.816 -28.359 -8.258 1 94.56 70 GLN B CA 1
ATOM 1487 C C . GLN B 1 70 ? -3.609 -28.406 -9.188 1 94.56 70 GLN B C 1
ATOM 1489 O O . GLN B 1 70 ? -3.307 -29.438 -9.773 1 94.56 70 GLN B O 1
ATOM 1494 N N . MET B 1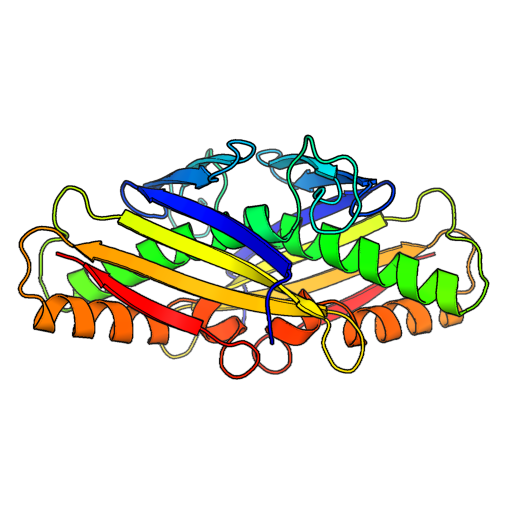 71 ? -3.107 -27.25 -9.43 1 95.06 71 MET B N 1
ATOM 1495 C CA . MET B 1 71 ? -1.867 -27.109 -10.195 1 95.06 71 MET B CA 1
ATOM 1496 C C . MET B 1 71 ? -0.692 -26.812 -9.266 1 95.06 71 MET B C 1
ATOM 1498 O O . MET B 1 71 ? -0.882 -26.328 -8.148 1 95.06 71 MET B O 1
ATOM 1502 N N . ALA B 1 72 ? 0.426 -27.172 -9.797 1 94.81 72 ALA B N 1
ATOM 1503 C CA . ALA B 1 72 ? 1.638 -26.734 -9.102 1 94.81 72 ALA B CA 1
ATOM 1504 C C . ALA B 1 72 ? 2.066 -25.344 -9.539 1 94.81 72 ALA B C 1
ATOM 1506 O O . ALA B 1 72 ? 1.977 -25.016 -10.727 1 94.81 72 ALA B O 1
ATOM 1507 N N . VAL B 1 73 ? 2.523 -24.531 -8.594 1 94.75 73 VAL B N 1
ATOM 1508 C CA . VAL B 1 73 ? 3.076 -23.219 -8.945 1 94.75 73 VAL B CA 1
ATOM 1509 C C . VAL B 1 73 ? 4.406 -23.406 -9.672 1 94.75 73 VAL B C 1
ATOM 1511 O O . VAL B 1 73 ? 5.336 -24.016 -9.133 1 94.75 73 VAL B O 1
ATOM 1514 N N . PRO B 1 74 ? 4.523 -22.875 -10.805 1 96.31 74 PRO B N 1
ATOM 1515 C CA . PRO B 1 74 ? 5.797 -23.031 -11.508 1 96.31 74 PRO B CA 1
ATOM 1516 C C . PRO B 1 74 ? 6.973 -22.438 -10.734 1 96.31 74 PRO B C 1
ATOM 1518 O O . PRO B 1 74 ? 6.844 -21.375 -10.133 1 96.31 74 PRO B O 1
ATOM 1521 N N . GLU B 1 75 ? 8.102 -23.109 -10.812 1 95.19 75 GLU B N 1
ATOM 1522 C CA . GLU B 1 75 ? 9.336 -22.547 -10.273 1 95.19 75 GLU B CA 1
ATOM 1523 C C . GLU B 1 75 ? 9.695 -21.234 -10.992 1 95.19 75 GLU B C 1
ATOM 1525 O O . GLU B 1 75 ? 9.609 -21.156 -12.219 1 95.19 75 GLU B O 1
ATOM 1530 N N . GLY B 1 76 ? 9.977 -20.25 -10.266 1 97 76 GLY B N 1
ATOM 1531 C CA . GLY B 1 76 ? 10.367 -18.984 -10.867 1 97 76 GLY B CA 1
ATOM 1532 C C . GLY B 1 76 ? 9.219 -18.016 -11 1 97 76 GLY B C 1
ATOM 1533 O O . GLY B 1 76 ? 9.398 -16.906 -11.508 1 97 76 GLY B O 1
ATOM 1534 N N . THR B 1 77 ? 8.023 -18.438 -10.547 1 98.25 77 THR B N 1
ATOM 1535 C CA . THR B 1 77 ? 6.887 -17.531 -10.562 1 98.25 77 THR B CA 1
ATOM 1536 C C . THR B 1 77 ? 7.215 -16.234 -9.812 1 98.25 77 THR B C 1
ATOM 1538 O O . THR B 1 77 ? 7.82 -16.266 -8.742 1 98.25 77 THR B O 1
ATOM 1541 N N . SER B 1 78 ? 6.875 -15.109 -10.43 1 98.81 78 SER B N 1
ATOM 1542 C CA . SER B 1 78 ? 7.074 -13.797 -9.82 1 98.81 78 SER B CA 1
ATOM 1543 C C . SER B 1 78 ? 5.961 -12.828 -10.203 1 98.81 78 SER B C 1
ATOM 1545 O O . SER B 1 78 ? 5.246 -13.062 -11.18 1 98.81 78 SER B O 1
ATOM 1547 N N . VAL B 1 79 ? 5.785 -11.852 -9.445 1 98.94 79 VAL B N 1
ATOM 1548 C CA . VAL B 1 79 ? 4.809 -10.805 -9.711 1 98.94 79 VAL B CA 1
ATOM 1549 C C . VAL B 1 79 ? 5.473 -9.43 -9.594 1 98.94 79 VAL B C 1
ATOM 1551 O O . VAL B 1 79 ? 6.117 -9.141 -8.578 1 98.94 79 VAL B O 1
ATOM 1554 N N . GLU B 1 80 ? 5.348 -8.641 -10.594 1 98.94 80 GLU B N 1
ATOM 1555 C CA . GLU B 1 80 ? 5.773 -7.246 -10.57 1 98.94 80 GLU B CA 1
ATOM 1556 C C . GLU B 1 80 ? 4.57 -6.305 -10.586 1 98.94 80 GLU B C 1
ATOM 1558 O O . GLU B 1 80 ? 3.652 -6.48 -11.391 1 98.94 80 GLU B O 1
ATOM 1563 N N . VAL B 1 81 ? 4.594 -5.359 -9.742 1 98.94 81 VAL B N 1
ATOM 1564 C CA . VAL B 1 81 ? 3.588 -4.305 -9.766 1 98.94 81 VAL B CA 1
ATOM 1565 C C . VAL B 1 81 ? 4.27 -2.947 -9.938 1 98.94 81 VAL B C 1
ATOM 1567 O O . VAL B 1 81 ? 5.199 -2.617 -9.195 1 98.94 81 VAL B O 1
ATOM 1570 N N . ALA B 1 82 ? 3.867 -2.209 -10.914 1 98.94 82 ALA B N 1
ATOM 1571 C CA . ALA B 1 82 ? 4.242 -0.808 -11.094 1 98.94 82 ALA B CA 1
ATOM 1572 C C . ALA B 1 82 ? 3.123 0.121 -10.633 1 98.94 82 ALA B C 1
ATOM 1574 O O . ALA B 1 82 ? 1.957 -0.077 -10.977 1 98.94 82 ALA B O 1
ATOM 1575 N N . VAL B 1 83 ? 3.5 1.086 -9.852 1 98.88 83 VAL B N 1
ATOM 1576 C CA . VAL B 1 83 ? 2.549 2.088 -9.375 1 98.88 83 VAL B CA 1
ATOM 1577 C C . VAL B 1 83 ? 2.912 3.455 -9.953 1 98.88 83 VAL B C 1
ATOM 1579 O O . VAL B 1 83 ? 4.062 3.889 -9.859 1 98.88 83 VAL B O 1
ATOM 1582 N N . GLY B 1 84 ? 1.964 4.043 -10.578 1 98.69 84 GLY B N 1
ATOM 1583 C CA . GLY B 1 84 ? 2.098 5.402 -11.078 1 98.69 84 GLY B CA 1
ATOM 1584 C C . GLY B 1 84 ? 1.316 6.414 -10.266 1 98.69 84 GLY B C 1
ATOM 1585 O O . GLY B 1 84 ? 0.301 6.078 -9.656 1 98.69 84 GLY B O 1
ATOM 1586 N N . ILE B 1 85 ? 1.784 7.648 -10.312 1 98.5 85 ILE B N 1
ATOM 1587 C CA . ILE B 1 85 ? 1.042 8.75 -9.711 1 98.5 85 ILE B CA 1
ATOM 1588 C C . ILE B 1 85 ? 1.021 9.938 -10.672 1 98.5 85 ILE B C 1
ATOM 1590 O O . ILE B 1 85 ? 2.016 10.219 -11.352 1 98.5 85 ILE B O 1
ATOM 1594 N N . GLY B 1 86 ? -0.083 10.562 -10.758 1 97.38 86 GLY B N 1
ATOM 1595 C CA . GLY B 1 86 ? -0.281 11.742 -11.586 1 97.38 86 GLY B CA 1
ATOM 1596 C C . GLY B 1 86 ? -1.431 12.609 -11.109 1 97.38 86 GLY B C 1
ATOM 1597 O O . GLY B 1 86 ? -2.195 12.211 -10.227 1 97.38 86 GLY B O 1
ATOM 1598 N N . PRO B 1 87 ? -1.474 13.797 -11.695 1 95.56 87 PRO B N 1
ATOM 1599 C CA . PRO B 1 87 ? -2.543 14.703 -11.273 1 95.56 87 PRO B CA 1
ATOM 1600 C C . PRO B 1 87 ? -3.93 14.211 -11.688 1 95.56 87 PRO B C 1
ATOM 1602 O O . PRO B 1 87 ? -4.078 13.57 -12.727 1 95.56 87 PRO B O 1
ATOM 1605 N N . ASP B 1 88 ? -4.871 14.477 -10.781 1 94.12 88 ASP B N 1
ATOM 1606 C CA . ASP B 1 88 ? -6.27 14.312 -11.156 1 94.12 88 ASP B CA 1
ATOM 1607 C C . ASP B 1 88 ? -7.047 15.617 -10.969 1 94.12 88 ASP B C 1
ATOM 1609 O O . ASP B 1 88 ? -6.465 16.703 -10.961 1 94.12 88 ASP B O 1
ATOM 1613 N N . ASP B 1 89 ? -8.398 15.602 -10.93 1 88.81 89 ASP B N 1
ATOM 1614 C CA . ASP B 1 89 ? -9.219 16.797 -10.922 1 88.81 89 ASP B CA 1
ATOM 1615 C C . ASP B 1 89 ? -9.047 17.578 -9.625 1 88.81 89 ASP B C 1
ATOM 1617 O O . ASP B 1 89 ? -9.211 18.797 -9.594 1 88.81 89 ASP B O 1
ATOM 1621 N N . THR B 1 90 ? -8.594 16.891 -8.586 1 87.06 90 THR B N 1
ATOM 1622 C CA . THR B 1 90 ? -8.602 17.547 -7.281 1 87.06 90 THR B CA 1
ATOM 1623 C C . THR B 1 90 ? -7.191 17.578 -6.688 1 87.06 90 THR B C 1
ATOM 1625 O O . THR B 1 90 ? -6.871 18.453 -5.879 1 87.06 90 THR B O 1
ATOM 1628 N N . SER B 1 91 ? -6.422 16.609 -7.012 1 93.38 91 SER B N 1
ATOM 1629 C CA . SER B 1 91 ? -5.066 16.469 -6.492 1 93.38 91 SER B CA 1
ATOM 1630 C C . SER B 1 91 ? -4.262 15.461 -7.316 1 93.38 91 SER B C 1
ATOM 1632 O O . SER B 1 91 ? -3.861 15.758 -8.438 1 93.38 91 SER B O 1
ATOM 1634 N N . PHE B 1 92 ? -3.971 14.258 -6.73 1 96.38 92 PHE B N 1
ATOM 1635 C CA . PHE B 1 92 ? -3.258 13.195 -7.426 1 96.38 92 PHE B CA 1
ATOM 1636 C C . PHE B 1 92 ? -4.012 11.875 -7.309 1 96.38 92 PHE B C 1
ATOM 1638 O O . PHE B 1 92 ? -4.871 11.719 -6.441 1 96.38 92 PHE B O 1
ATOM 1645 N N . ALA B 1 93 ? -3.76 11.062 -8.227 1 97.62 93 ALA B N 1
ATOM 1646 C CA . ALA B 1 93 ? -4.262 9.688 -8.195 1 97.62 93 ALA B CA 1
ATOM 1647 C C . ALA B 1 93 ? -3.172 8.703 -8.594 1 97.62 93 ALA B C 1
ATOM 1649 O O . ALA B 1 93 ? -2.131 9.094 -9.125 1 97.62 93 ALA B O 1
ATOM 1650 N N . ILE B 1 94 ? -3.449 7.445 -8.266 1 98.62 94 ILE B N 1
ATOM 1651 C CA . ILE B 1 94 ? -2.459 6.43 -8.617 1 98.62 94 ILE B CA 1
ATOM 1652 C C . ILE B 1 94 ? -3.074 5.418 -9.578 1 98.62 94 ILE B C 1
ATOM 1654 O O . ILE B 1 94 ? -4.297 5.379 -9.75 1 98.62 94 ILE B O 1
ATOM 1658 N N . ASN B 1 95 ? -2.273 4.699 -10.242 1 98.75 95 ASN B N 1
ATOM 1659 C CA . ASN B 1 95 ? -2.631 3.521 -11.023 1 98.75 95 ASN B CA 1
ATOM 1660 C C . ASN B 1 95 ? -1.66 2.371 -10.781 1 98.75 95 ASN B C 1
ATOM 1662 O O . ASN B 1 95 ? -0.664 2.533 -10.07 1 98.75 95 ASN B O 1
ATOM 1666 N N . ALA B 1 96 ? -2.039 1.142 -11.258 1 98.88 96 ALA B N 1
ATOM 1667 C CA . ALA B 1 96 ? -1.18 -0.023 -11.062 1 98.88 96 ALA B CA 1
ATOM 1668 C C . ALA B 1 96 ? -1.147 -0.896 -12.312 1 98.88 96 ALA B C 1
ATOM 1670 O O . ALA B 1 96 ? -2.172 -1.082 -12.977 1 98.88 96 ALA B O 1
ATOM 1671 N N . ASP B 1 97 ? 0.022 -1.381 -12.609 1 98.88 97 ASP B N 1
ATOM 1672 C CA . ASP B 1 97 ? 0.23 -2.414 -13.625 1 98.88 97 ASP B CA 1
ATOM 1673 C C . ASP B 1 97 ? 0.806 -3.684 -13 1 98.88 97 ASP B C 1
ATOM 1675 O O . ASP B 1 97 ? 1.906 -3.664 -12.445 1 98.88 97 ASP B O 1
ATOM 1679 N N . ILE B 1 98 ? 0.061 -4.77 -13.164 1 98.94 98 ILE B N 1
ATOM 1680 C CA . ILE B 1 98 ? 0.474 -6.031 -12.562 1 98.94 98 ILE B CA 1
ATOM 1681 C C . ILE B 1 98 ? 0.937 -6.996 -13.656 1 98.94 98 ILE B C 1
ATOM 1683 O O . ILE B 1 98 ? 0.204 -7.258 -14.609 1 98.94 98 ILE B O 1
ATOM 1687 N N . THR B 1 99 ? 2.135 -7.469 -13.484 1 98.94 99 THR B N 1
ATOM 1688 C CA . THR B 1 99 ? 2.691 -8.477 -14.383 1 98.94 99 THR B CA 1
ATOM 1689 C C . THR B 1 99 ? 3.045 -9.75 -13.609 1 98.94 99 THR B C 1
ATOM 1691 O O . THR B 1 99 ? 3.871 -9.719 -12.695 1 98.94 99 THR B O 1
ATOM 1694 N N . ALA B 1 100 ? 2.455 -10.852 -14.023 1 98.88 100 ALA B N 1
ATOM 1695 C CA . ALA B 1 100 ? 2.777 -12.156 -13.453 1 98.88 100 ALA B CA 1
ATOM 1696 C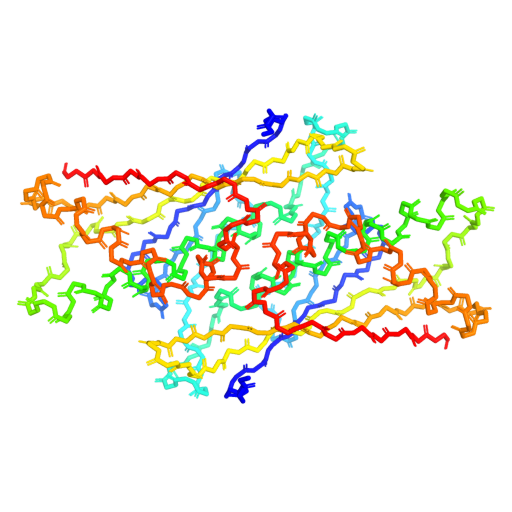 C . ALA B 1 100 ? 3.57 -13.008 -14.438 1 98.88 100 ALA B C 1
ATOM 1698 O O . ALA B 1 100 ? 3.186 -13.133 -15.602 1 98.88 100 ALA B O 1
ATOM 1699 N N . TYR B 1 101 ? 4.652 -13.469 -13.93 1 98.81 101 TYR B N 1
ATOM 1700 C CA . TYR B 1 101 ? 5.453 -14.414 -14.703 1 98.81 101 TYR B CA 1
ATOM 1701 C C . TYR B 1 101 ? 5.207 -15.844 -14.25 1 98.81 101 TYR B C 1
ATOM 1703 O O . TYR B 1 101 ? 5.5 -16.203 -13.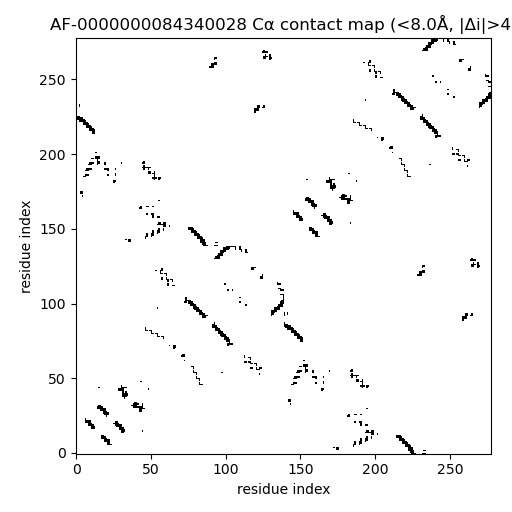102 1 98.81 101 TYR B O 1
ATOM 1711 N N . LEU B 1 102 ? 4.648 -16.719 -15.133 1 98.38 102 LEU B N 1
ATOM 1712 C CA . LEU B 1 102 ? 4.316 -18.109 -14.875 1 98.38 102 LEU B CA 1
ATOM 1713 C C . LEU B 1 102 ? 4.977 -19.031 -15.898 1 98.38 102 LEU B C 1
ATOM 1715 O O . LEU B 1 102 ? 4.312 -19.531 -16.812 1 98.38 102 LEU B O 1
ATOM 1719 N N . PRO B 1 103 ? 6.215 -19.359 -15.617 1 97.88 103 PRO B N 1
ATOM 1720 C CA . PRO B 1 103 ? 6.988 -20.078 -16.625 1 97.88 103 PRO B CA 1
ATOM 1721 C C . PRO B 1 103 ? 6.398 -21.453 -16.953 1 97.88 103 PRO B C 1
ATOM 1723 O O . PRO B 1 103 ? 6.016 -22.188 -16.047 1 97.88 103 PRO B O 1
ATOM 1726 N N . GLY B 1 104 ? 6.297 -21.719 -18.234 1 97.5 104 GLY B N 1
ATOM 1727 C CA . GLY B 1 104 ? 5.992 -23.078 -18.672 1 97.5 104 GLY B CA 1
ATOM 1728 C C . GLY B 1 104 ? 4.508 -23.312 -18.859 1 97.5 104 GLY B C 1
ATOM 1729 O O . GLY B 1 104 ? 4.105 -24.328 -19.453 1 97.5 104 GLY B O 1
ATOM 1730 N N . LEU B 1 105 ? 3.693 -22.438 -18.344 1 97.44 105 LEU B N 1
ATOM 1731 C CA . LEU B 1 105 ? 2.256 -22.594 -18.531 1 97.44 105 LEU B CA 1
ATOM 1732 C C . LEU B 1 105 ? 1.832 -22.109 -19.922 1 97.44 105 LEU B C 1
ATOM 1734 O O . LEU B 1 105 ? 2.473 -21.234 -20.5 1 97.44 105 LEU B O 1
ATOM 1738 N N . PRO B 1 106 ? 0.75 -22.688 -20.406 1 97.81 106 PRO B N 1
ATOM 1739 C CA . PRO B 1 106 ? 0.151 -22.047 -21.578 1 97.81 106 PRO B CA 1
ATOM 1740 C C . PRO B 1 106 ? -0.306 -20.625 -21.297 1 97.81 106 PRO B C 1
ATOM 1742 O O . PRO B 1 106 ? -0.809 -20.328 -20.203 1 97.81 106 PRO B O 1
ATOM 1745 N N . GLN B 1 107 ? -0.125 -19.75 -22.281 1 98.5 107 GLN B N 1
ATOM 1746 C CA . GLN B 1 107 ? -0.471 -18.344 -22.141 1 98.5 107 GLN B CA 1
ATOM 1747 C C . GLN B 1 107 ? -1.916 -18.172 -21.672 1 98.5 107 GLN B C 1
ATOM 1749 O O . GLN B 1 107 ? -2.201 -17.359 -20.797 1 98.5 107 GLN B O 1
ATOM 1754 N N . GLU B 1 108 ? -2.814 -18.922 -22.234 1 98.38 108 GLU B N 1
ATOM 1755 C CA . GLU B 1 108 ? -4.23 -18.812 -21.891 1 98.38 108 GLU B CA 1
ATOM 1756 C C . GLU B 1 108 ? -4.47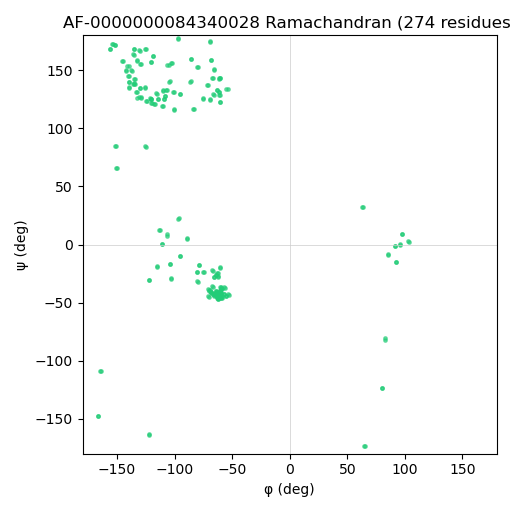3 -19.141 -20.422 1 98.38 108 GLU B C 1
ATOM 1758 O O . GLU B 1 108 ? -5.27 -18.469 -19.75 1 98.38 108 GLU B O 1
ATOM 1763 N N . THR B 1 109 ? -3.811 -20.203 -19.984 1 98.25 109 THR B N 1
ATOM 1764 C CA . THR B 1 109 ? -3.914 -20.578 -18.578 1 98.25 109 THR B CA 1
ATOM 1765 C C . THR B 1 109 ? -3.387 -19.469 -17.672 1 98.25 109 THR B C 1
ATOM 1767 O O . THR B 1 109 ? -4.016 -19.109 -16.672 1 98.25 109 THR B O 1
ATOM 1770 N N . ALA B 1 110 ? -2.248 -18.891 -18.062 1 98.56 110 ALA B N 1
ATOM 1771 C CA . ALA B 1 110 ? -1.65 -17.797 -17.297 1 98.56 110 ALA B CA 1
ATOM 1772 C C . ALA B 1 110 ? -2.59 -16.594 -17.219 1 98.56 110 ALA B C 1
ATOM 1774 O O . ALA B 1 110 ? -2.723 -15.969 -16.172 1 98.56 110 ALA B O 1
ATOM 1775 N N . ASP B 1 111 ? -3.246 -16.297 -18.312 1 98.75 111 ASP B N 1
ATOM 1776 C CA . ASP B 1 111 ? -4.191 -15.195 -18.375 1 98.75 111 ASP B CA 1
ATOM 1777 C C . ASP B 1 111 ? -5.375 -15.422 -17.453 1 98.75 111 ASP B C 1
ATOM 1779 O O . ASP B 1 111 ? -5.832 -14.5 -16.766 1 98.75 111 ASP B O 1
ATOM 1783 N N . GLN B 1 112 ? -5.84 -16.625 -17.391 1 98.56 112 GLN B N 1
ATOM 1784 C CA . GLN B 1 112 ? -6.961 -16.953 -16.516 1 98.56 112 GLN B CA 1
ATOM 1785 C C . GLN B 1 112 ? -6.562 -16.859 -15.055 1 98.56 112 GLN B C 1
ATOM 1787 O O . GLN B 1 112 ? -7.34 -16.375 -14.219 1 98.56 112 GLN B O 1
ATOM 1792 N N . LEU B 1 113 ? -5.379 -17.328 -14.766 1 98.56 113 LEU B N 1
ATOM 1793 C CA . LEU B 1 113 ? -4.906 -17.344 -13.383 1 98.56 113 LEU B CA 1
ATOM 1794 C C . LEU B 1 113 ? -4.73 -15.922 -12.852 1 98.56 113 LEU B C 1
ATOM 1796 O O . LEU B 1 113 ? -5.133 -15.625 -11.727 1 98.56 113 LEU B O 1
ATOM 1800 N N . ILE B 1 114 ? -4.129 -15.039 -13.68 1 98.88 114 ILE B N 1
ATOM 1801 C CA . ILE B 1 114 ? -3.92 -13.68 -13.195 1 98.88 114 ILE B CA 1
ATOM 1802 C C . ILE B 1 114 ? -5.266 -12.984 -13.016 1 98.88 114 ILE B C 1
ATOM 1804 O O . ILE B 1 114 ? -5.441 -12.188 -12.094 1 98.88 114 ILE B O 1
ATOM 1808 N N . ALA B 1 115 ? -6.23 -13.242 -13.883 1 98.75 115 ALA B N 1
ATOM 1809 C CA . ALA B 1 115 ? -7.57 -12.672 -13.75 1 98.75 115 ALA B CA 1
ATOM 1810 C C . ALA B 1 115 ? -8.258 -13.172 -12.484 1 98.75 115 ALA B C 1
ATOM 1812 O O . ALA B 1 115 ? -8.898 -12.391 -11.773 1 98.75 115 ALA B O 1
ATOM 1813 N N . ALA B 1 116 ? -8.109 -14.43 -12.219 1 98.31 116 ALA B N 1
ATOM 1814 C CA . ALA B 1 116 ? -8.695 -15 -11.008 1 98.31 116 ALA B CA 1
ATOM 1815 C C . ALA B 1 116 ? -8.039 -14.43 -9.758 1 98.31 116 ALA B C 1
ATOM 1817 O O . ALA B 1 116 ? -8.711 -14.141 -8.766 1 98.31 116 ALA B O 1
ATOM 1818 N N . ALA B 1 117 ? -6.715 -14.312 -9.797 1 98.31 117 ALA B N 1
ATOM 1819 C CA . ALA B 1 117 ? -5.984 -13.734 -8.672 1 98.31 117 ALA B CA 1
ATOM 1820 C C . ALA B 1 117 ? -6.445 -12.312 -8.383 1 98.31 117 ALA B C 1
ATOM 1822 O O . ALA B 1 117 ? -6.551 -11.906 -7.227 1 98.31 117 ALA B O 1
ATOM 1823 N N . HIS B 1 118 ? -6.734 -11.547 -9.461 1 98.69 118 HIS B N 1
ATOM 1824 C CA . HIS B 1 118 ? -7.199 -10.172 -9.336 1 98.69 118 HIS B CA 1
ATOM 1825 C C . HIS B 1 118 ? -8.539 -10.102 -8.609 1 98.69 118 HIS B C 1
ATOM 1827 O O . HIS B 1 118 ? -8.844 -9.109 -7.945 1 98.69 118 HIS B O 1
ATOM 1833 N N . GLN B 1 119 ? -9.312 -11.172 -8.633 1 97.94 119 GLN B N 1
ATOM 1834 C CA . GLN B 1 119 ? -10.625 -11.203 -7.996 1 97.94 119 GLN B CA 1
ATOM 1835 C C . GLN B 1 119 ? -10.5 -11.453 -6.496 1 97.94 119 GLN B C 1
ATOM 1837 O O . GLN B 1 119 ? -11.344 -11.008 -5.715 1 97.94 119 GLN B O 1
ATOM 1842 N N . VAL B 1 120 ? -9.398 -12.055 -6.121 1 97.38 120 VAL B N 1
ATOM 1843 C CA . VAL B 1 120 ? -9.383 -12.516 -4.738 1 97.38 120 VAL B CA 1
ATOM 1844 C C . VAL B 1 120 ? -8.32 -11.75 -3.951 1 97.38 120 VAL B C 1
ATOM 1846 O O . VAL B 1 120 ? -8.312 -11.781 -2.717 1 97.38 120 VAL B O 1
ATOM 1849 N N . CYS B 1 121 ? -7.383 -11.141 -4.602 1 98 121 CYS B N 1
ATOM 1850 C CA . CYS B 1 121 ? -6.336 -10.383 -3.926 1 98 121 CYS B CA 1
ATOM 1851 C C . CYS B 1 121 ? -6.93 -9.234 -3.115 1 98 121 CYS B C 1
ATOM 1853 O O . CYS B 1 121 ? -7.637 -8.391 -3.66 1 98 121 CYS B O 1
ATOM 1855 N N . PRO B 1 122 ? -6.586 -9.102 -1.828 1 97.81 122 PRO B N 1
ATOM 1856 C CA . PRO B 1 122 ? -7.125 -8.047 -0.97 1 97.81 122 PRO B CA 1
ATOM 1857 C C . PRO B 1 122 ? -6.859 -6.648 -1.521 1 97.81 122 PRO B C 1
ATOM 1859 O O . PRO B 1 122 ? -7.719 -5.77 -1.427 1 97.81 122 PRO B O 1
ATOM 1862 N N . TYR B 1 123 ? -5.75 -6.445 -2.105 1 98.62 123 TYR B N 1
ATOM 1863 C CA . TYR B 1 123 ? -5.391 -5.109 -2.568 1 98.62 123 TYR B CA 1
ATOM 1864 C C . TYR B 1 123 ? -6.059 -4.797 -3.902 1 98.62 123 TYR B C 1
ATOM 1866 O O . TYR B 1 123 ? -6.395 -3.643 -4.18 1 98.62 123 TYR B O 1
ATOM 1874 N N . SER B 1 124 ? -6.273 -5.828 -4.727 1 98.75 124 SER B N 1
ATOM 1875 C CA . SER B 1 124 ? -7.121 -5.641 -5.898 1 98.75 124 SER B CA 1
ATOM 1876 C C . SER B 1 124 ? -8.547 -5.277 -5.496 1 98.75 124 SER B C 1
ATOM 1878 O O . SER B 1 124 ? -9.148 -4.375 -6.078 1 98.75 124 SER B O 1
ATOM 1880 N N . LYS B 1 125 ? -9.07 -5.945 -4.5 1 98.25 125 LYS B N 1
ATOM 1881 C CA . LYS B 1 125 ? -10.398 -5.613 -4.004 1 98.25 125 LYS B CA 1
ATOM 1882 C C . LYS B 1 125 ? -10.438 -4.195 -3.447 1 98.25 125 LYS B C 1
ATOM 1884 O O . LYS B 1 125 ? -11.391 -3.449 -3.699 1 98.25 125 LYS B O 1
ATOM 1889 N N . ALA B 1 126 ? -9.406 -3.838 -2.717 1 98.38 126 ALA B N 1
ATOM 1890 C CA . ALA B 1 126 ? -9.352 -2.549 -2.031 1 98.38 126 ALA B CA 1
ATOM 1891 C C . ALA B 1 126 ? -9.344 -1.396 -3.031 1 98.38 126 ALA B C 1
ATOM 1893 O O . ALA B 1 126 ? -9.805 -0.294 -2.723 1 98.38 126 ALA B O 1
ATOM 1894 N N . THR B 1 127 ? -8.852 -1.641 -4.246 1 98.69 127 THR B N 1
ATOM 1895 C CA . THR B 1 127 ? -8.664 -0.546 -5.191 1 98.69 127 THR B CA 1
ATOM 1896 C C . THR B 1 127 ? -9.648 -0.662 -6.355 1 98.69 127 THR B C 1
ATOM 1898 O O . THR B 1 127 ? -9.633 0.166 -7.27 1 98.69 127 THR B O 1
ATOM 1901 N N . ARG B 1 128 ? -10.477 -1.65 -6.344 1 98.44 128 ARG B N 1
ATOM 1902 C CA . ARG B 1 128 ? -11.336 -1.992 -7.469 1 98.44 128 ARG B CA 1
ATOM 1903 C C . ARG B 1 128 ? -12.281 -0.842 -7.805 1 98.44 128 ARG B C 1
ATOM 1905 O O . ARG B 1 128 ? -13.016 -0.362 -6.941 1 98.44 128 ARG B O 1
ATOM 1912 N N . GLY B 1 129 ? -12.203 -0.373 -9.07 1 98.06 129 GLY B N 1
ATOM 1913 C CA . GLY B 1 129 ? -13.109 0.664 -9.547 1 98.06 129 GLY B CA 1
ATOM 1914 C C . GLY B 1 129 ? -12.625 2.066 -9.219 1 98.06 129 GLY B C 1
ATOM 1915 O O . GLY B 1 129 ? -13.172 3.047 -9.734 1 98.06 129 GLY B O 1
ATOM 1916 N N . ASN B 1 130 ? -11.602 2.205 -8.438 1 98 130 ASN B N 1
ATOM 1917 C CA . ASN B 1 130 ? -11.125 3.52 -8.016 1 98 130 ASN B CA 1
ATOM 1918 C C . ASN B 1 130 ? -9.875 3.928 -8.789 1 98 130 ASN B C 1
ATOM 1920 O O . ASN B 1 130 ? -9.594 5.117 -8.938 1 98 130 ASN B O 1
ATOM 1924 N N . ILE B 1 131 ? -9.117 2.828 -9.188 1 98.12 131 ILE B N 1
ATOM 1925 C CA . ILE B 1 131 ? -7.914 3.125 -9.953 1 98.12 131 ILE B CA 1
ATOM 1926 C C . ILE B 1 131 ? -7.852 2.223 -11.188 1 98.12 131 ILE B C 1
ATOM 1928 O O . ILE B 1 131 ? -8.492 1.17 -11.227 1 98.12 131 ILE B O 1
ATOM 1932 N N . GLU B 1 132 ? -7.094 2.666 -12.164 1 98.06 132 GLU B N 1
ATOM 1933 C CA . GLU B 1 132 ? -6.824 1.812 -13.32 1 98.06 132 GLU B CA 1
ATOM 1934 C C . GLU B 1 132 ? -5.805 0.728 -12.977 1 98.06 132 GLU B C 1
ATOM 1936 O O . GLU B 1 132 ? -4.723 1.024 -12.469 1 98.06 132 GLU B O 1
ATOM 1941 N N . VAL B 1 133 ? -6.219 -0.527 -13.234 1 98.69 133 VAL B N 1
ATOM 1942 C CA . VAL B 1 133 ? -5.312 -1.653 -13.031 1 98.69 133 VAL B CA 1
ATOM 1943 C C . VAL B 1 133 ? -5.191 -2.457 -14.328 1 98.69 133 VAL B C 1
ATOM 1945 O O . VAL B 1 133 ? -6.195 -2.91 -14.875 1 98.69 133 VAL B O 1
ATOM 1948 N N . THR B 1 134 ? -3.971 -2.609 -14.789 1 98.75 134 THR B N 1
ATOM 1949 C CA . THR B 1 134 ? -3.709 -3.459 -15.945 1 98.75 134 THR B CA 1
ATOM 1950 C C . THR B 1 134 ? -3.078 -4.781 -15.516 1 98.75 134 THR B C 1
ATOM 1952 O O . THR B 1 134 ? -2.242 -4.809 -14.609 1 98.75 134 THR B O 1
ATOM 1955 N N . LEU B 1 135 ? -3.539 -5.855 -16.188 1 98.88 135 LEU B N 1
ATOM 1956 C CA . LEU B 1 135 ? -3.023 -7.188 -15.906 1 98.88 135 LEU B CA 1
ATOM 1957 C C . LEU B 1 135 ? -2.287 -7.758 -17.109 1 98.88 135 LEU B C 1
ATOM 1959 O O . LEU B 1 135 ? -2.797 -7.703 -18.234 1 98.88 135 LEU B O 1
ATOM 1963 N N . THR B 1 136 ? -1.099 -8.227 -16.875 1 98.94 136 THR B N 1
ATOM 1964 C CA . THR B 1 136 ? -0.323 -8.914 -17.891 1 98.94 136 THR B CA 1
ATOM 1965 C C . THR B 1 136 ? 0.246 -10.227 -17.359 1 98.94 136 THR B C 1
ATOM 1967 O O . THR B 1 136 ? 0.88 -10.25 -16.312 1 98.94 136 THR B O 1
ATOM 1970 N N . ALA B 1 137 ? -0.002 -11.305 -18.047 1 98.81 137 ALA B N 1
ATOM 1971 C CA . ALA B 1 137 ? 0.646 -12.578 -17.734 1 98.81 137 ALA B CA 1
ATOM 1972 C C . ALA B 1 137 ? 1.698 -12.93 -18.781 1 98.81 137 ALA B C 1
ATOM 1974 O O . ALA B 1 137 ? 1.481 -12.727 -19.969 1 98.81 137 ALA B O 1
ATOM 1975 N N . THR B 1 138 ? 2.836 -13.312 -18.266 1 98.69 138 THR B N 1
ATOM 1976 C CA . THR B 1 138 ? 3.883 -13.82 -19.141 1 98.69 138 THR B CA 1
ATOM 1977 C C . THR B 1 138 ? 4.258 -15.25 -18.766 1 98.69 138 THR B C 1
ATOM 1979 O O . THR B 1 138 ? 4.027 -15.68 -17.625 1 98.69 138 THR B O 1
ATOM 1982 N N . VAL B 1 139 ? 4.871 -16 -19.859 1 97.88 139 VAL B N 1
ATOM 1983 C CA . VAL B 1 139 ? 5.086 -17.422 -19.609 1 97.88 139 VAL B CA 1
ATOM 1984 C C . VAL B 1 139 ? 6.5 -17.812 -20.047 1 97.88 139 VAL B C 1
ATOM 1986 O O . VAL B 1 139 ? 7.109 -17.141 -20.875 1 97.88 139 VAL B O 1
#

Secondary structure (DSSP, 8-state):
---SEEEEEEEEETSTEEEEEETTSS-EEEEE--GGGTS---SB-HHHHHHHHHHHHHHHHHHHHHHHTTPPPPTT-EEEEEEEEEE-SSSEEEEEEEEEE-TTS-HHHHHHHHHHHHHH-HHHHHHTTTS-EEEEEE-/---SEEEEEEEEETSSEEEEEETTSS-EEEEE--GGGTS---SB-HHHHHHHHHHHHHHHHHHHHHHHTTPPPPTT-EEEEEEEEEE-SSSEEEEEEEEEE-TTS-HHHHHHHHHHHHHH-HHHHHHTTTS-EEEEEE-

InterPro domains:
  IPR003718 OsmC/Ohr conserved domain [PF02566] (39-135)
  IPR015946 K homology domain-like, alpha/beta [G3DSA:3.30.300.20] (45-137)
  IPR019953 Organic hydroperoxide resistance protein famiy [PTHR33797] (1-137)
  IPR019953 Organic hydroperoxide resistance protein famiy [TIGR03561] (5-136)
  IPR036102 OsmC/Ohr superfamily [SSF82784] (1-137)

Nearest PDB structures (foldseek):
  1n2f-assembly1_B  TM=9.679E-01  e=2.633E-19  Pseudomonas aeruginosa PAO1
  6ed0-assembly1_A  TM=9.591E-01  e=2.892E-18  Chromobacterium violaceum ATCC 12472
  6ecy-assembly1_B  TM=9.280E-01  e=4.790E-18  Chromobacterium violaceum ATCC 12472
  4xx2-assembly1_A  TM=9.310E-01  e=3.839E-17  Xylella fastidiosa 9a5c
  2bjo-assembly1_B  TM=9.172E-01  e=1.443E-16  Bacillus subtilis

Foldseek 3Di:
DDDPDDWDKDWDDPQQQTWIAIPVGPGTWGHHDDVVRPIPDDTHHPQNVVQVVQQVLLQVLLCVLCVVVVHDQDPPKGKGKHKDWDQDPPGIDIAIEIEIEGPPDDLVVQVVSSVSSCVPRPVSVVCPPPHYYHYHYHD/DDDPDDWDKDWDDPQQQTWIAIPVGPGTWGHHDDVVRPIPDDTHHPQNVVQVVQQVLLQVLLCVLCVVVVHDQDPPKGKGKHKDWDADPPGIDIAIEIEIEGPPDPLVVQVVSSVSSCVPRPVSVVCPPPHYYHYHYHD

Solvent-accessible surface area (backbone atoms only — not comparable to full-atom values): 13257 Å² total; per-residue (Å²): 124,70,60,62,41,73,36,31,9,37,14,31,71,50,18,45,54,25,35,33,37,28,76,85,56,73,43,73,41,55,22,20,31,44,53,76,79,72,30,88,36,93,45,37,39,39,52,43,32,34,10,38,14,46,11,21,44,40,34,32,26,35,52,51,50,36,46,76,68,75,43,78,77,43,78,80,30,32,18,34,16,33,21,27,36,21,61,52,99,85,46,45,37,50,36,38,39,39,37,37,37,39,48,84,47,55,64,69,59,40,45,50,45,54,55,53,13,48,70,45,12,37,63,44,47,30,27,60,90,54,38,60,73,46,83,44,60,43,86,125,71,59,62,42,72,38,29,9,38,15,32,70,49,17,46,54,24,35,33,38,29,76,84,56,72,44,74,43,55,20,20,32,45,51,74,78,72,30,88,35,93,45,37,40,38,50,44,32,35,11,38,15,46,9,19,43,41,34,34,26,34,50,52,49,36,47,75,69,75,43,79,78,44,79,80,31,33,18,34,16,35,20,26,36,20,62,52,97,84,45,45,38,52,35,38,38,40,36,36,38,39,48,84,48,56,63,70,57,40,45,50,45,55,55,52,13,50,69,44,12,37,62,45,46,29,26,60,88,52,38,57,73,45,80,43,60,43,85

pLDDT: mean 97.15, std 2.79, range [77.19, 98.94]

Radius of gyration: 18.1 Å; Cα contacts (8 Å, |Δi|>4): 732; chains: 2; bounding box: 34×58×42 Å

Sequence (278 aa):
MAAIYTVSAVSTGGGRDGHVRSSEGFIDNDVKMPPALGGPGGATNPEELFAAAYATCFHGALRLVVGKQQMAVPEGTSVEVAVGIGPDDTSFAINADITAYLPGLPQETADQLIAAAHQVCPYSKATRGNIEVTLTATVMAAIYTVSAVSTGGGRDGHVRSSEGFIDNDVKMPPALGGPGGATNPEELFAAAYATCFHGALRLVVGKQQMAVPEGTSVEVAVGIGPDDTSFAINADITAYLPGLPQETADQLIAAAHQVCPYSKATRGNIEVTLTATV